Protein 4K6N (pdb70)

Organism: Saccharomyces cerevisiae (strain ATCC 204508 / S288c) (NCBI:txid559292)

Nearest PDB structures (foldseek):
  4k6n-assembly1_A  TM=1.003E+00  e=8.572E-76  Saccharomyces cerevisiae S288C
  3qqm-assembly8_H  TM=8.383E-01  e=2.981E-11  Mesorhizobium loti
  6prx-assembly1_B  TM=5.194E-01  e=2.716E-05  Homo sapiens
  5mpr-assembly1_A-2  TM=5.327E-01  e=9.506E-05  Homo sapiens
  6prx-assembly1_A  TM=5.142E-01  e=5.379E-05  Homo sapiens

Foldseek 3Di:
DFWWFKDKFKQFLLQWAQDPVDRQKIWHADCLLVQDDPVLVVCLVVVNLCCLQDQPPDDPQPVVLVVLLVLQVGDDTDIDGADLDPVSLLVSRVSRTGLLSSSVSQSVVLCVVLVADEDQRSVNVSQVQLCQQLVHHPPDPCSSVSSVVSSVDGWMWIKMWIQTSNGDIDIDTHTDDDDVVCVVCSSPGHSNSSCSVQAVLASHPPRDQAAAEEEEPDADAQDSCFQGPMPPQVVLVVQVLVFLQWVCVLVVHDSPDDDDSYWYWHFHPVQWTAATSAWWKWFWDADPVRDTATETERCVRNHYSASLVSSCSVSVRHYYDTHGSVPADFQTKMWTAHNHRHIHIYTHHYYD

Sequence (352 aa):
PNFEVLATFRYDPGFARQSASKKEIFETPDPRLGLRDEDIRQQIINEDYSSYLRVREVNSGGDLLENIQHPDAWKHDCK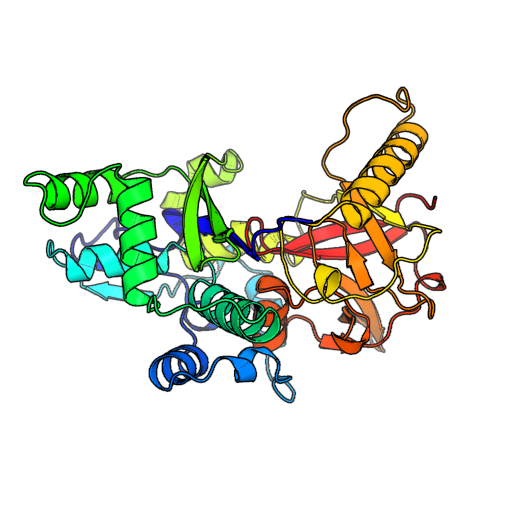TIVCQRVEDMLQVIYERFFLLDEQYQRIRIALSYFKIDFSTSLNDLLKLLVENLINCKEGNSEYHEKIQKMINERQCYKMRVLVSKTGDIRIEAIPMPMEPILKLTTDYDSVSTYFIKTMLNGFLIDSTINWDVVVSSEPLNASAFTSFKTTSRDHYARARVRMQTAINNLRGSEPTSSVSQCEILFSNKSGLLMEGSITNVAVIQKDPNGSKKYVTPRLATGCLCGTMRHYLLRLGLIEEGDIDIGSLTVGNEVLLFNGVMGCIKGTVKTKY

Secondary structure (DSSP, 8-state):
----EEEEEEE-GGGSEE-SS-TTEEEE--GGG-TT-HHHHHHHHTT--GGGGS-------TTHHHHHTSGGG----EEEE--SSHHHHHHHHHHHBTTHHHHHHHHHHHHHHTT------HHHHHHHHHHHHHT--TTSTTHHHHHHHHHH---EEEEEEEE-TT--EEEEEEEEPPPHHHHHHGGGS-HHHHHHHHHSGGG-TT---EEEEEEPSS-----HHHHS-BS--HHHHHHHHHHHHHHHHHHTS-TTS---SEEEEEE-TTSBEEEESSSEEEEEEEETTTEEEEEEE-GGGT----HHHHHHHHTTSSEEE--BGGG--TT-EEEEEETTTEEEEEEEEEE-

GO terms:
  GO:0008696 4-amino-4-deoxychorismate lyase activity (F, IDA)
  GO:0005737 cytoplasm (C, HDA)
  GO:0046656 folic acid biosynthetic process (P, IMP)

Radius of gyration: 20.36 Å; Cα contacts (8 Å, |Δi|>4): 676; chains: 1; bounding box: 44×59×43 Å

B-factor: mean 31.67, std 12.54, range [15.8, 107.26]

CATH classification: 3.20.10.10

Structure (mmCIF, N/CA/C/O backbone):
data_4K6N
#
_entry.id   4K6N
#
_cell.length_a   90.966
_cell.length_b   113.893
_cell.length_c   86.004
_cell.angle_alpha   90.00
_cell.angle_beta   90.00
_cell.angle_gamma   90.00
#
_symmetry.space_group_name_H-M   'C 2 2 21'
#
loop_
_entity.id
_entity.type
_entity.pdbx_description
1 polymer 'Aminodeoxychorismate lyase'
2 non-polymer "PYRIDOXAL-5'-PHOSPHATE"
3 water water
#
loop_
_atom_site.group_PDB
_atom_site.id
_atom_site.type_symbol
_atom_site.label_atom_id
_atom_site.label_alt_id
_atom_site.label_comp_id
_atom_site.label_asym_id
_atom_site.label_entity_id
_atom_site.label_seq_id
_atom_site.pdbx_PDB_ins_code
_atom_site.Cartn_x
_atom_site.Cartn_y
_atom_site.Cartn_z
_atom_site.occupancy
_atom_site.B_iso_or_equiv
_atom_site.auth_seq_id
_atom_site.auth_comp_id
_atom_site.auth_asym_id
_atom_site.auth_atom_id
_atom_site.pdbx_PDB_model_num
ATOM 1 N N . PRO A 1 32 ? 1.017 26.805 -35.357 1.00 75.85 23 PRO A N 1
ATOM 2 C CA . PRO A 1 32 ? 1.007 26.229 -34.006 1.00 74.07 23 PRO A CA 1
ATOM 3 C C . PRO A 1 32 ? 0.366 24.837 -33.983 1.00 70.37 23 PRO A C 1
ATOM 4 O O . PRO A 1 32 ? -0.312 24.460 -34.943 1.00 71.16 23 PRO A O 1
ATOM 8 N N . ASN A 1 33 ? 0.594 24.086 -32.904 1.00 66.10 24 ASN A N 1
ATOM 9 C CA . ASN A 1 33 ? 0.003 22.753 -32.722 1.00 58.92 24 ASN A CA 1
ATOM 10 C C . ASN A 1 33 ? -1.216 22.751 -31.792 1.00 54.80 24 ASN A C 1
ATOM 11 O O . ASN A 1 33 ? -1.203 22.122 -30.718 1.00 55.00 24 ASN A O 1
ATOM 16 N N . PHE A 1 34 ? -2.271 23.433 -32.227 1.00 43.30 25 PHE A N 1
ATOM 17 C CA . PHE A 1 34 ? -3.437 23.694 -31.375 1.00 38.62 25 PHE A CA 1
ATOM 18 C C . PHE A 1 34 ? -4.347 22.476 -31.195 1.00 34.69 25 PHE A C 1
ATOM 19 O O . PHE A 1 34 ? -4.238 21.483 -31.911 1.00 35.69 25 PHE A O 1
ATOM 27 N N . GLU A 1 35 ? -5.233 22.571 -30.213 1.00 31.68 26 GLU A N 1
ATOM 28 C CA . GLU A 1 35 ? -6.292 21.593 -29.998 1.00 28.37 26 GLU A CA 1
ATOM 29 C C . GLU A 1 35 ? -7.629 22.313 -30.015 1.00 26.79 26 GLU A C 1
ATOM 30 O O . GLU A 1 35 ? -7.744 23.449 -29.533 1.00 23.98 26 GLU A O 1
ATOM 36 N N . VAL A 1 36 ? -8.642 21.660 -30.566 1.00 24.64 27 VAL A N 1
ATOM 37 C CA . VAL A 1 36 ? -9.977 22.217 -30.496 1.00 24.47 27 VAL A CA 1
ATOM 38 C C . VAL A 1 36 ? -10.445 22.027 -29.065 1.00 24.30 27 VAL A C 1
ATOM 39 O O . VAL A 1 36 ? -10.164 20.983 -28.455 1.00 23.57 27 VAL A O 1
ATOM 43 N N . LEU A 1 37 ? -11.146 23.026 -28.525 1.00 23.11 28 LEU A N 1
ATOM 44 C CA . LEU A 1 37 ? -11.450 23.037 -27.110 1.00 24.85 28 LEU A CA 1
ATOM 45 C C . LEU A 1 37 ? -12.945 23.218 -26.818 1.00 25.38 28 LEU A C 1
ATOM 46 O O . LEU A 1 37 ? -13.622 24.039 -27.442 1.00 24.81 28 LEU A O 1
ATOM 51 N N . ALA A 1 38 ? -13.441 22.434 -25.866 1.00 25.76 29 ALA A N 1
ATOM 52 C CA . ALA A 1 38 ? -14.811 22.575 -25.340 1.00 25.25 29 ALA A CA 1
ATOM 53 C C . ALA A 1 38 ? -14.782 22.554 -23.808 1.00 25.31 29 ALA A C 1
ATOM 54 O O . ALA A 1 38 ? -14.203 21.644 -23.218 1.00 25.76 29 ALA A O 1
ATOM 56 N N . THR A 1 39 ? -15.383 23.557 -23.160 1.00 25.19 30 THR A N 1
ATOM 57 C CA . THR A 1 39 ? -15.458 23.593 -21.692 1.00 25.49 30 THR A CA 1
ATOM 58 C C . THR A 1 39 ? -16.900 23.822 -21.253 1.00 24.89 30 THR A C 1
ATOM 59 O O . THR A 1 39 ? -17.581 24.711 -21.790 1.00 25.12 30 THR A O 1
ATOM 63 N N . PHE A 1 40 ? -17.369 23.043 -20.279 1.00 22.65 31 PHE A N 1
ATOM 64 C CA . PHE A 1 40 ? -18.783 23.112 -19.878 1.00 21.14 31 PHE A CA 1
ATOM 65 C C . PHE A 1 40 ? -18.963 22.554 -18.476 1.00 20.79 31 PHE A C 1
ATOM 66 O O . PHE A 1 40 ? -18.175 21.733 -18.002 1.00 22.19 31 PHE A O 1
ATOM 74 N N . ARG A 1 41 ? -19.997 23.027 -17.809 1.00 20.44 32 ARG A N 1
ATOM 75 C CA . ARG A 1 41 ? -20.284 22.627 -16.425 1.00 19.16 32 ARG A CA 1
ATOM 76 C C . ARG A 1 41 ? -20.782 21.179 -16.338 1.00 20.12 32 ARG A C 1
ATOM 77 O O . ARG A 1 41 ? -21.595 20.766 -17.166 1.00 20.32 32 ARG A O 1
ATOM 85 N N . TYR A 1 42 ? -20.305 20.432 -15.328 1.00 19.57 33 TYR A N 1
ATOM 86 C CA . TYR A 1 42 ? -20.974 19.226 -14.823 1.00 20.33 33 TYR A CA 1
ATOM 87 C C . TYR A 1 42 ? -21.543 19.621 -13.455 1.00 20.09 33 TYR A C 1
ATOM 88 O O . TYR A 1 42 ? -20.786 20.080 -12.565 1.00 20.52 33 TYR A O 1
ATOM 97 N N . ASP A 1 43 ? -22.860 19.515 -13.296 1.00 18.58 34 ASP A N 1
ATOM 98 C CA . ASP A 1 43 ? -23.495 19.959 -12.038 1.00 20.24 34 ASP A CA 1
ATOM 99 C C . ASP A 1 43 ? -24.519 18.920 -11.576 1.00 20.79 34 ASP A C 1
ATOM 100 O O . ASP A 1 43 ? -25.580 18.788 -12.174 1.00 21.37 34 ASP A O 1
ATOM 105 N N . PRO A 1 44 ? -24.186 18.158 -10.526 1.00 21.25 35 PRO A N 1
ATOM 106 C CA . PRO A 1 44 ? -25.146 17.178 -9.989 1.00 22.62 35 PRO A CA 1
ATOM 107 C C . PRO A 1 44 ? -26.518 17.761 -9.627 1.00 22.68 35 PRO A C 1
ATOM 108 O O . PRO A 1 44 ? -27.515 17.031 -9.651 1.00 24.15 35 PRO A O 1
ATOM 112 N N . GLY A 1 45 ? -26.561 19.054 -9.284 1.00 23.05 36 GLY A N 1
ATOM 113 C CA . GLY A 1 45 ? -27.813 19.707 -8.900 1.00 22.40 36 GLY A CA 1
ATOM 114 C C . GLY A 1 45 ? -28.762 19.887 -10.072 1.00 22.50 36 GLY A C 1
ATOM 115 O O . GLY A 1 45 ? -29.925 20.238 -9.867 1.00 24.71 36 GLY A O 1
ATOM 116 N N . PHE A 1 46 ? -28.286 19.634 -11.297 1.00 21.59 37 PHE A N 1
ATOM 117 C CA . PHE A 1 46 ? -29.153 19.725 -12.481 1.00 21.36 37 PHE A CA 1
ATOM 118 C C . PHE A 1 46 ? -29.993 18.471 -12.742 1.00 21.54 37 PHE A C 1
ATOM 119 O O . PHE A 1 46 ? -30.889 18.488 -13.588 1.00 21.40 37 PHE A O 1
ATOM 127 N N . ALA A 1 47 ? -29.649 17.352 -12.101 1.00 23.41 38 ALA A N 1
ATOM 128 C CA . ALA A 1 47 ? -30.456 16.138 -12.221 1.00 23.55 38 ALA A CA 1
ATOM 129 C C . ALA A 1 47 ? -30.309 15.385 -10.910 1.00 24.47 38 ALA A C 1
ATOM 130 O O . ALA A 1 47 ? -29.325 14.693 -10.697 1.00 23.65 38 ALA A O 1
ATOM 132 N N . ARG A 1 48 ? -31.320 15.515 -10.062 1.00 26.10 39 ARG A N 1
ATOM 133 C CA . ARG A 1 48 ? -31.215 15.197 -8.653 1.00 28.58 39 ARG A CA 1
ATOM 134 C C . ARG A 1 48 ? -32.183 14.083 -8.260 1.00 30.27 39 ARG A C 1
ATOM 135 O O . ARG A 1 48 ? -33.328 14.068 -8.716 1.00 28.89 39 ARG A O 1
ATOM 143 N N . GLN A 1 49 ? -31.740 13.169 -7.399 1.00 30.93 40 GLN A N 1
ATOM 144 C CA . GLN A 1 49 ? -32.652 12.176 -6.875 1.00 34.41 40 GLN A CA 1
ATOM 145 C C . GLN A 1 49 ? -33.741 12.850 -6.040 1.00 34.00 40 GLN A C 1
ATOM 146 O O . GLN A 1 49 ? -33.454 13.692 -5.210 1.00 34.03 40 GLN A O 1
ATOM 152 N N . SER A 1 50 ? -34.991 12.504 -6.313 1.00 35.72 41 SER A N 1
ATOM 153 C CA . SER A 1 50 ? -36.119 12.964 -5.508 1.00 39.01 41 SER A CA 1
ATOM 154 C C . SER A 1 50 ? -35.921 12.596 -4.034 1.00 40.72 41 SER A C 1
ATOM 155 O O . SER A 1 50 ? -35.512 11.482 -3.733 1.00 38.50 41 SER A O 1
ATOM 158 N N . ALA A 1 51 ? -36.208 13.538 -3.134 1.00 44.19 42 ALA A N 1
ATOM 159 C CA . ALA A 1 51 ? -36.181 13.271 -1.690 1.00 48.07 42 ALA A CA 1
ATOM 160 C C . ALA A 1 51 ? -37.373 12.422 -1.238 1.00 51.25 42 ALA A C 1
ATOM 161 O O . ALA A 1 51 ? -37.257 11.647 -0.286 1.00 52.90 42 ALA A O 1
ATOM 163 N N . SER A 1 52 ? -38.505 12.554 -1.930 1.00 53.58 43 SER A N 1
ATOM 164 C CA . SER A 1 52 ? -39.711 11.786 -1.595 1.00 57.85 43 SER A CA 1
ATOM 165 C C . SER A 1 52 ? -39.739 10.373 -2.196 1.00 60.28 43 SER A C 1
ATOM 166 O O . SER A 1 52 ? -40.000 9.406 -1.480 1.00 64.13 43 SER A O 1
ATOM 169 N N . LYS A 1 53 ? -39.467 10.246 -3.495 1.00 60.46 44 LYS A N 1
ATOM 170 C CA . LYS A 1 53 ? -39.527 8.936 -4.162 1.00 58.59 44 LYS A CA 1
ATOM 171 C C . LYS A 1 53 ? -38.235 8.576 -4.886 1.00 56.83 44 LYS A C 1
ATOM 172 O O . LYS A 1 53 ? -37.830 9.246 -5.838 1.00 54.72 44 LYS A O 1
ATOM 178 N N . LYS A 1 54 ? -37.608 7.493 -4.442 1.00 55.67 45 LYS A N 1
ATOM 179 C CA . LYS A 1 54 ? -36.255 7.142 -4.877 1.00 54.32 45 LYS A CA 1
ATOM 180 C C . LYS A 1 54 ? -36.124 6.668 -6.334 1.00 49.88 45 LYS A C 1
ATOM 181 O O . LYS A 1 54 ? -35.019 6.643 -6.866 1.00 49.30 45 LYS A O 1
ATOM 187 N N . GLU A 1 55 ? -37.229 6.305 -6.985 1.00 48.96 46 GLU A N 1
ATOM 188 C CA . GLU A 1 55 ? -37.161 5.901 -8.399 1.00 48.70 46 GLU A CA 1
ATOM 189 C C . GLU A 1 55 ? -37.190 7.118 -9.344 1.00 44.69 46 GLU A C 1
ATOM 190 O O . GLU A 1 55 ? -37.117 6.968 -10.571 1.00 42.76 46 GLU A O 1
ATOM 196 N N . ILE A 1 56 ? -37.293 8.312 -8.757 1.00 39.14 47 ILE A N 1
ATOM 197 C CA . ILE A 1 56 ? -37.506 9.546 -9.516 1.00 36.75 47 ILE A CA 1
ATOM 198 C C . ILE A 1 56 ? -36.262 10.457 -9.455 1.00 34.63 47 ILE A C 1
ATOM 199 O O . ILE A 1 56 ? -35.714 10.706 -8.371 1.00 33.78 47 ILE A O 1
ATOM 204 N N . PHE A 1 57 ? -35.817 10.924 -10.623 1.00 32.06 48 PHE A N 1
ATOM 205 C CA . PHE A 1 57 ? -34.835 12.011 -10.692 1.00 30.31 48 PHE A CA 1
ATOM 206 C C . PHE A 1 57 ? -35.509 13.259 -11.245 1.00 29.53 48 PHE A C 1
ATOM 207 O O . PHE A 1 57 ? -36.358 13.167 -12.133 1.00 29.15 48 PHE A O 1
ATOM 215 N N . GLU A 1 58 ? -35.135 14.415 -10.704 1.00 28.63 49 GLU A N 1
ATOM 216 C CA . GLU A 1 58 ? -35.784 15.690 -11.032 1.00 28.72 49 GLU A CA 1
ATOM 217 C C . GLU A 1 58 ? -34.800 16.531 -11.832 1.00 26.59 49 GLU A C 1
ATOM 218 O O . GLU A 1 58 ? -33.630 16.639 -11.463 1.00 24.76 49 GLU A O 1
ATOM 224 N N . THR A 1 59 ? -35.290 17.111 -12.914 1.00 25.58 50 THR A N 1
ATOM 225 C CA . THR A 1 59 ? -34.504 18.004 -13.761 1.00 23.88 50 THR A CA 1
ATOM 226 C C . THR A 1 59 ? -35.300 19.319 -13.996 1.00 23.59 50 THR A C 1
ATOM 227 O O . THR A 1 59 ? -36.489 19.408 -13.679 1.00 23.46 50 THR A O 1
ATOM 231 N N . PRO A 1 60 ? -34.646 20.357 -14.525 1.00 23.36 51 PRO A N 1
ATOM 232 C CA . PRO A 1 60 ? -35.368 21.627 -14.638 1.00 22.95 51 PRO A CA 1
ATOM 233 C C . PRO A 1 60 ? -36.623 21.563 -15.534 1.00 23.74 51 PRO A C 1
ATOM 234 O O . PRO A 1 60 ? -36.724 20.708 -16.417 1.00 25.26 51 PRO A O 1
ATOM 238 N N . ASP A 1 61 ? -37.567 22.452 -15.256 1.00 22.86 52 ASP A N 1
ATOM 239 C CA . ASP A 1 61 ? -38.772 22.674 -16.076 1.00 24.34 52 ASP A CA 1
ATOM 240 C C . ASP A 1 61 ? -38.375 22.770 -17.565 1.00 24.61 52 ASP A C 1
ATOM 241 O O . ASP A 1 61 ? -37.403 23.431 -17.888 1.00 24.05 52 ASP A O 1
ATOM 246 N N . PRO A 1 62 ? -39.110 22.085 -18.475 1.00 26.63 53 PRO A N 1
ATOM 247 C CA . PRO A 1 62 ? -38.806 22.108 -19.912 1.00 26.87 53 PRO A CA 1
ATOM 248 C C . PRO A 1 62 ? -38.707 23.518 -20.510 1.00 26.66 53 PRO A C 1
ATOM 249 O O . PRO A 1 62 ? -37.976 23.719 -21.472 1.00 28.01 53 PRO A O 1
ATOM 253 N N . ARG A 1 63 ? -39.412 24.489 -19.944 1.00 26.88 54 ARG A N 1
ATOM 254 C CA . ARG A 1 63 ? -39.283 25.881 -20.407 1.00 27.86 54 ARG A CA 1
ATOM 255 C C . ARG A 1 63 ? -37.853 26.413 -20.325 1.00 26.57 54 ARG A C 1
ATOM 256 O O . ARG A 1 63 ? -37.496 27.384 -20.998 1.00 24.81 54 ARG A O 1
ATOM 264 N N . LEU A 1 64 ? -37.035 25.792 -19.478 1.00 25.06 55 LEU A N 1
ATOM 265 C CA . LEU A 1 64 ? -35.675 26.258 -19.327 1.00 25.51 55 LEU A CA 1
ATOM 266 C C . LEU A 1 64 ? -34.770 25.688 -20.423 1.00 26.03 55 LEU A C 1
ATOM 267 O O . LEU A 1 64 ? -33.590 25.970 -20.444 1.00 27.70 55 LEU A O 1
ATOM 272 N N . GLY A 1 65 ? -35.331 24.866 -21.306 1.00 27.39 56 GLY A N 1
ATOM 273 C CA . GLY A 1 65 ? -34.671 24.521 -22.585 1.00 28.76 56 GLY A CA 1
ATOM 274 C C . GLY A 1 65 ? -33.415 23.658 -22.537 1.00 30.12 56 GLY A C 1
ATOM 275 O O . GLY A 1 65 ? -32.645 23.611 -23.511 1.00 29.30 56 GLY A O 1
ATOM 276 N N . LEU A 1 66 ? -33.205 22.952 -21.429 1.00 29.32 57 LEU A N 1
ATOM 277 C CA . LEU A 1 66 ? -32.019 22.090 -21.331 1.00 31.89 57 LEU A CA 1
ATOM 278 C C . LEU A 1 66 ? -32.053 20.869 -22.273 1.00 33.71 57 LEU A C 1
ATOM 279 O O . LEU A 1 66 ? -30.987 20.367 -22.658 1.00 40.12 57 LEU A O 1
ATOM 284 N N . ARG A 1 67 ? -33.256 20.404 -22.629 1.00 34.49 58 ARG A N 1
ATOM 285 C CA . ARG A 1 67 ? -33.463 19.161 -23.404 1.00 36.75 58 ARG A CA 1
ATOM 286 C C . ARG A 1 67 ? -34.078 19.401 -24.778 1.00 40.33 58 ARG A C 1
ATOM 287 O O . ARG A 1 67 ? -35.007 18.661 -25.175 1.00 44.72 58 ARG A O 1
ATOM 295 N N . ASP A 1 68 ? -33.586 20.400 -25.510 1.00 35.83 59 ASP A N 1
ATOM 296 C CA . ASP A 1 68 ? -34.196 20.780 -26.797 1.00 35.93 59 ASP A CA 1
ATOM 297 C C . ASP A 1 68 ? -34.331 19.643 -27.846 1.00 36.78 59 ASP A C 1
ATOM 298 O O . ASP A 1 68 ? -33.343 19.088 -28.340 1.00 32.73 59 ASP A O 1
ATOM 303 N N . GLU A 1 69 ? -35.578 19.341 -28.201 1.00 37.15 60 GLU A N 1
ATOM 304 C CA . GLU A 1 69 ? -35.888 18.263 -29.144 1.00 39.78 60 GLU A CA 1
ATOM 305 C C . GLU A 1 69 ? -35.315 18.434 -30.548 1.00 36.04 60 GLU A C 1
ATOM 306 O O . GLU A 1 69 ? -34.786 17.480 -31.131 1.00 35.86 60 GLU A O 1
ATOM 312 N N . ASP A 1 70 ? -35.445 19.642 -31.084 1.00 34.95 61 ASP A N 1
ATOM 313 C CA . ASP A 1 70 ? -34.881 19.987 -32.382 1.00 36.01 61 ASP A CA 1
ATOM 314 C C . ASP A 1 70 ? -33.387 19.683 -32.468 1.00 33.88 61 ASP A C 1
ATOM 315 O O . ASP A 1 70 ? -32.932 19.027 -33.405 1.00 31.05 61 ASP A O 1
ATOM 320 N N . ILE A 1 71 ? -32.633 20.160 -31.476 1.00 31.90 62 ILE A N 1
ATOM 321 C CA . ILE A 1 71 ? -31.203 19.900 -31.414 1.00 29.55 62 ILE A CA 1
ATOM 322 C C . ILE A 1 71 ? -30.908 18.389 -31.275 1.00 30.55 62 ILE A C 1
ATOM 323 O O . ILE A 1 71 ? -30.023 17.862 -31.949 1.00 28.59 62 ILE A O 1
ATOM 328 N N . ARG A 1 72 ? -31.660 17.708 -30.419 1.00 30.52 63 ARG A N 1
ATOM 329 C CA . ARG A 1 72 ? -31.535 16.262 -30.259 1.00 33.51 63 ARG A CA 1
ATOM 330 C C . ARG A 1 72 ? -31.674 15.549 -31.624 1.00 33.46 63 ARG A C 1
ATOM 331 O O . ARG A 1 72 ? -30.881 14.674 -31.972 1.00 33.35 63 ARG A O 1
ATOM 339 N N . GLN A 1 73 ? -32.691 15.945 -32.379 1.00 33.91 64 GLN A N 1
ATOM 340 C CA . GLN A 1 73 ? -32.941 15.378 -33.713 1.00 36.31 64 GLN A CA 1
ATOM 341 C C . GLN A 1 73 ? -31.845 15.729 -34.704 1.00 35.53 64 GLN A C 1
ATOM 342 O O . GLN A 1 73 ? -31.467 14.895 -35.536 1.00 34.54 64 GLN A O 1
ATOM 348 N N . GLN A 1 74 ? -31.336 16.964 -34.619 1.00 33.78 65 GLN A N 1
ATOM 349 C CA . GLN A 1 74 ? -30.242 17.408 -35.505 1.00 33.59 65 GLN A CA 1
ATOM 350 C C . GLN A 1 74 ? -29.017 16.501 -35.354 1.00 34.23 65 GLN A C 1
ATOM 351 O O . GLN A 1 74 ? -28.392 16.080 -36.352 1.00 35.11 65 GLN A O 1
ATOM 357 N N . ILE A 1 75 ? -28.695 16.191 -34.102 1.00 33.64 66 ILE A N 1
ATOM 358 C CA . ILE A 1 75 ? -27.592 15.300 -33.776 1.00 34.10 66 ILE A CA 1
ATOM 359 C C . ILE A 1 75 ? -27.878 13.882 -34.297 1.00 35.54 66 ILE A C 1
ATOM 360 O O . ILE A 1 75 ? -27.031 13.311 -34.966 1.00 35.36 66 ILE A O 1
ATOM 365 N N . ILE A 1 76 ? -29.060 13.339 -33.999 1.00 35.22 67 ILE A N 1
ATOM 366 C CA . ILE A 1 76 ? -29.469 12.037 -34.582 1.00 37.16 67 ILE A CA 1
ATOM 367 C C . ILE A 1 76 ? -29.284 12.035 -36.103 1.00 38.69 67 ILE A C 1
ATOM 368 O O . ILE A 1 76 ? -28.838 11.040 -36.670 1.00 40.65 67 ILE A O 1
ATOM 373 N N . ASN A 1 77 ? -29.592 13.159 -36.749 1.00 37.29 68 ASN A N 1
ATOM 374 C CA . ASN A 1 77 ? -29.479 13.278 -38.203 1.00 39.73 68 ASN A CA 1
ATOM 375 C C . ASN A 1 77 ? -28.087 13.694 -38.696 1.00 39.59 68 ASN A C 1
ATOM 376 O O . ASN A 1 77 ? -27.898 13.953 -39.879 1.00 37.79 68 ASN A O 1
ATOM 381 N N . GLU A 1 78 ? -27.119 13.767 -37.776 1.00 40.34 69 GLU A N 1
ATOM 382 C CA . GLU A 1 78 ? -25.743 14.197 -38.097 1.00 39.39 69 GLU A CA 1
ATOM 383 C C . GLU A 1 78 ? -25.720 15.581 -38.753 1.00 37.81 69 GLU A C 1
ATOM 384 O O . GLU A 1 78 ? -24.899 15.877 -39.626 1.00 36.41 69 GLU A O 1
ATOM 390 N N . ASP A 1 79 ? -26.637 16.432 -38.306 1.00 35.52 70 ASP A N 1
ATOM 391 C CA . ASP A 1 79 ? -26.700 17.803 -38.762 1.00 34.01 70 ASP A CA 1
ATOM 392 C C . ASP A 1 79 ? -26.040 18.680 -37.694 1.00 31.89 70 ASP A C 1
ATOM 393 O O . ASP A 1 79 ? -26.656 18.971 -36.657 1.00 31.84 70 ASP A O 1
ATOM 398 N N . TYR A 1 80 ? -24.785 19.060 -37.928 1.00 28.81 71 TYR A N 1
ATOM 399 C CA . TYR A 1 80 ? -24.065 19.900 -36.959 1.00 28.87 71 TYR A CA 1
ATOM 400 C C . TYR A 1 80 ? -24.120 21.378 -37.335 1.00 28.10 71 TYR A C 1
ATOM 401 O O . TYR A 1 80 ? -24.186 22.239 -36.449 1.00 26.36 71 TYR A O 1
ATOM 410 N N . SER A 1 81 ? -24.137 21.668 -38.634 1.00 27.55 72 SER A N 1
ATOM 411 C CA . SER A 1 81 ? -24.059 23.048 -39.101 1.00 27.40 72 SER A CA 1
ATOM 412 C C . SER A 1 81 ? -25.299 23.896 -38.757 1.00 27.38 72 SER A C 1
ATOM 413 O O . SER A 1 81 ? -25.211 25.128 -38.736 1.00 27.68 72 SER A O 1
ATOM 416 N N . SER A 1 82 ? -26.425 23.245 -38.455 1.00 27.59 73 SER A N 1
ATOM 417 C CA . SER A 1 82 ? -27.625 23.958 -37.996 1.00 28.30 73 SER A CA 1
ATOM 418 C C . SER A 1 82 ? -27.404 24.740 -36.689 1.00 27.70 73 SER A C 1
ATOM 419 O O . SER A 1 82 ? -28.150 25.671 -36.384 1.00 28.60 73 SER A O 1
ATOM 422 N N . TYR A 1 83 ? -26.378 24.357 -35.939 1.00 25.08 74 TYR A N 1
ATOM 423 C CA . TYR A 1 83 ? -25.942 25.123 -34.768 1.00 24.14 74 TYR A CA 1
ATOM 424 C C . TYR A 1 83 ? -25.688 26.608 -35.090 1.00 25.12 74 TYR A C 1
ATOM 425 O O . TYR A 1 83 ? -25.861 27.490 -34.230 1.00 24.84 74 TYR A O 1
ATOM 434 N N . LEU A 1 84 ? -25.277 26.880 -36.325 1.00 26.26 75 LEU A N 1
ATOM 435 C CA . LEU A 1 84 ? -24.923 28.240 -36.758 1.00 29.80 75 LEU A CA 1
ATOM 436 C C . LEU A 1 84 ? -26.127 29.072 -37.183 1.00 34.00 75 LEU A C 1
ATOM 437 O O . LEU A 1 84 ? -26.040 30.310 -37.268 1.00 37.09 75 LEU A O 1
ATOM 442 N N . ARG A 1 85 ? -27.245 28.402 -37.433 1.00 35.47 76 ARG A N 1
ATOM 443 C CA . ARG A 1 85 ? -28.417 29.081 -37.970 1.00 42.06 76 ARG A CA 1
ATOM 444 C C . ARG A 1 85 ? -29.112 29.920 -36.903 1.00 47.57 76 ARG A C 1
ATOM 445 O O . ARG A 1 85 ? -29.242 29.505 -35.739 1.00 45.01 76 ARG A O 1
ATOM 453 N N . VAL A 1 86 ? -29.494 31.133 -37.303 1.00 52.64 77 VAL A N 1
ATOM 454 C CA . VAL A 1 86 ? -30.192 32.067 -36.429 1.00 60.08 77 VAL A CA 1
ATOM 455 C C . VAL A 1 86 ? -31.651 31.619 -36.334 1.00 67.70 77 VAL A C 1
ATOM 456 O O . VAL A 1 86 ? -32.369 31.643 -37.333 1.00 73.09 77 VAL A O 1
ATOM 460 N N . ARG A 1 87 ? -32.070 31.175 -35.147 1.00 74.47 78 ARG A N 1
ATOM 461 C CA . ARG A 1 87 ? -33.465 30.784 -34.924 1.00 79.74 78 ARG A CA 1
ATOM 462 C C . ARG A 1 87 ? -34.349 32.014 -35.076 1.00 86.77 78 ARG A C 1
ATOM 463 O O . ARG A 1 87 ? -34.365 32.893 -34.207 1.00 88.23 78 ARG A O 1
ATOM 471 N N . GLU A 1 88 ? -35.062 32.071 -36.199 1.00 91.17 79 GLU A N 1
ATOM 472 C CA . GLU A 1 88 ? -35.870 33.233 -36.569 1.00 97.40 79 GLU A CA 1
ATOM 473 C C . GLU A 1 88 ? -36.889 33.602 -35.490 1.00 99.78 79 GLU A C 1
ATOM 474 O O . GLU A 1 88 ? -37.798 32.816 -35.195 1.00 103.10 79 GLU A O 1
ATOM 480 N N . VAL A 1 89 ? -36.711 34.795 -34.911 1.00 99.44 80 VAL A N 1
ATOM 481 C CA . VAL A 1 89 ? -37.639 35.412 -33.935 1.00 97.18 80 VAL A CA 1
ATOM 482 C C . VAL A 1 89 ? -37.938 34.497 -32.734 1.00 93.62 80 VAL A C 1
ATOM 483 O O . VAL A 1 89 ? -37.728 33.281 -32.793 1.00 89.09 80 VAL A O 1
ATOM 487 N N . ASN A 1 90 ? -38.410 35.088 -31.640 1.00 90.90 81 ASN A N 1
ATOM 488 C CA . ASN A 1 90 ? -38.791 34.306 -30.474 1.00 88.00 81 ASN A CA 1
ATOM 489 C C . ASN A 1 90 ? -39.931 34.868 -29.645 1.00 87.02 81 ASN A C 1
ATOM 490 O O . ASN A 1 90 ? -39.982 36.066 -29.360 1.00 87.22 81 ASN A O 1
ATOM 495 N N . SER A 1 91 ? -40.842 33.977 -29.263 1.00 84.57 82 SER A N 1
ATOM 496 C CA . SER A 1 91 ? -41.856 34.271 -28.260 1.00 83.66 82 SER A CA 1
ATOM 497 C C . SER A 1 91 ? -41.320 33.879 -26.877 1.00 81.00 82 SER A C 1
ATOM 498 O O . SER A 1 91 ? -41.969 33.145 -26.125 1.00 82.75 82 SER A O 1
ATOM 501 N N . GLY A 1 92 ? -40.121 34.368 -26.559 1.00 77.96 83 GLY A N 1
ATOM 502 C CA . GLY A 1 92 ? -39.480 34.096 -25.275 1.00 69.57 83 GLY A CA 1
ATOM 503 C C . GLY A 1 92 ? -40.064 34.952 -24.170 1.00 66.92 83 GLY A C 1
ATOM 504 O O . GLY A 1 92 ? -40.784 34.435 -23.300 1.00 54.46 83 GLY A O 1
ATOM 505 N N . GLY A 1 93 ? -39.747 36.254 -24.226 1.00 65.95 84 GLY A N 1
ATOM 506 C CA . GLY A 1 93 ? -40.222 37.287 -23.281 1.00 60.99 84 GLY A CA 1
ATOM 507 C C . GLY A 1 93 ? -41.534 36.988 -22.570 1.00 56.39 84 GLY A C 1
ATOM 508 O O . GLY A 1 93 ? -42.565 36.783 -23.216 1.00 58.50 84 GLY A O 1
ATOM 509 N N . ASP A 1 94 ? -41.471 37.014 -21.237 1.00 51.82 85 ASP A N 1
ATOM 510 C CA . ASP A 1 94 ? -42.411 36.349 -20.315 1.00 44.65 85 ASP A CA 1
ATOM 511 C C . ASP A 1 94 ? -41.638 35.261 -19.584 1.00 38.71 85 ASP A C 1
ATOM 512 O O . ASP A 1 94 ? -41.796 35.062 -18.374 1.00 33.61 85 ASP A O 1
ATOM 517 N N . LEU A 1 95 ? -40.819 34.532 -20.340 1.00 33.34 86 LEU A N 1
ATOM 518 C CA . LEU A 1 95 ? -39.838 33.664 -19.721 1.00 31.14 86 LEU A CA 1
ATOM 519 C C . LEU A 1 95 ? -38.973 34.528 -18.794 1.00 28.98 86 LEU A C 1
ATOM 520 O O . LEU A 1 95 ? -38.728 34.150 -17.658 1.00 27.82 86 LEU A O 1
ATOM 525 N N . LEU A 1 96 ? -38.542 35.696 -19.274 1.00 27.00 87 LEU A N 1
ATOM 526 C CA . LEU A 1 96 ? -37.695 36.573 -18.465 1.00 27.98 87 LEU A CA 1
ATOM 527 C C . LEU A 1 96 ? -38.404 36.985 -17.175 1.00 28.52 87 LEU A C 1
ATOM 528 O O . LEU A 1 96 ? -37.822 36.909 -16.097 1.00 26.84 87 LEU A O 1
ATOM 533 N N . GLU A 1 97 ? -39.657 37.428 -17.292 1.00 29.55 88 GLU A N 1
ATOM 534 C CA . GLU A 1 97 ? -40.469 37.750 -16.110 1.00 31.99 88 GLU A CA 1
ATOM 535 C C . GLU A 1 97 ? -40.518 36.603 -15.080 1.00 30.23 88 GLU A C 1
ATOM 536 O O . GLU A 1 97 ? -40.361 36.831 -13.859 1.00 32.01 88 GLU A O 1
ATOM 542 N N . ASN A 1 98 ? -40.742 35.387 -15.574 1.00 29.08 89 ASN A N 1
ATOM 543 C CA . ASN A 1 98 ? -40.829 34.185 -14.740 1.00 27.59 89 ASN A CA 1
ATOM 544 C C . ASN A 1 98 ? -39.479 33.821 -14.108 1.00 27.01 89 ASN A C 1
ATOM 545 O O . ASN A 1 98 ? -39.421 33.468 -12.925 1.00 25.72 89 ASN A O 1
ATOM 550 N N . ILE A 1 99 ? -38.400 33.898 -14.896 1.00 24.36 90 ILE A N 1
ATOM 551 C CA . ILE A 1 99 ? -37.056 33.645 -14.366 1.00 25.32 90 ILE A CA 1
ATOM 552 C C . ILE A 1 99 ? -36.739 34.605 -13.212 1.00 26.00 90 ILE A C 1
ATOM 553 O O . ILE A 1 99 ? -36.027 34.244 -12.254 1.00 25.57 90 ILE A O 1
ATOM 558 N N . GLN A 1 100 ? -37.257 35.826 -13.312 1.00 25.78 91 GLN A N 1
ATOM 559 C CA . GLN A 1 100 ? -37.017 36.852 -12.301 1.00 27.03 91 GLN A CA 1
ATOM 560 C C . GLN A 1 100 ? -37.820 36.606 -11.015 1.00 27.65 91 GLN A C 1
ATOM 561 O O . GLN A 1 100 ? -37.702 37.364 -10.050 1.00 27.36 91 GLN A O 1
ATOM 567 N N . HIS A 1 101 ? -38.592 35.512 -11.006 1.00 27.69 92 HIS A N 1
ATOM 568 C CA . HIS A 1 101 ? -39.214 34.952 -9.796 1.00 28.46 92 HIS A CA 1
ATOM 569 C C . HIS A 1 101 ? -38.754 33.528 -9.613 1.00 28.45 92 HIS A C 1
ATOM 570 O O . HIS A 1 101 ? -39.552 32.585 -9.746 1.00 27.26 92 HIS A O 1
ATOM 577 N N . PRO A 1 102 ? -37.455 33.344 -9.304 1.00 28.17 93 PRO A N 1
ATOM 578 C CA . PRO A 1 102 ? -36.875 32.003 -9.408 1.00 27.82 93 PRO A CA 1
ATOM 579 C C . PRO A 1 102 ? -37.437 31.008 -8.375 1.00 27.77 93 PRO A C 1
ATOM 580 O O . PRO A 1 102 ? -37.455 29.809 -8.641 1.00 26.69 93 PRO A O 1
ATOM 584 N N . ASP A 1 103 ? -37.906 31.496 -7.231 1.00 28.80 94 ASP A N 1
ATOM 585 C CA . ASP A 1 103 ? -38.451 30.586 -6.221 1.00 31.15 94 ASP A CA 1
ATOM 586 C C . ASP A 1 103 ? -39.866 30.089 -6.553 1.00 32.96 94 ASP A C 1
ATOM 587 O O . ASP A 1 103 ? -40.383 29.182 -5.894 1.00 34.00 94 ASP A O 1
ATOM 592 N N . ALA A 1 104 ? -40.488 30.661 -7.580 1.00 30.01 95 ALA A N 1
ATOM 593 C CA . ALA A 1 104 ? -41.864 30.295 -7.893 1.00 30.93 95 ALA A CA 1
ATOM 594 C C . ALA A 1 104 ? -41.906 29.031 -8.770 1.00 32.05 95 ALA A C 1
ATOM 595 O O . ALA A 1 104 ? -42.981 28.489 -9.023 1.00 33.39 95 ALA A O 1
ATOM 597 N N . TRP A 1 105 ? -40.737 28.544 -9.215 1.00 29.16 96 TRP A N 1
ATOM 598 C CA . TRP A 1 105 ? -40.688 27.388 -10.108 1.00 29.42 96 TRP A CA 1
ATOM 599 C C . TRP A 1 105 ? -40.821 26.086 -9.357 1.00 31.64 96 TRP A C 1
ATOM 600 O O . TRP A 1 105 ? -39.887 25.645 -8.700 1.00 32.24 96 TRP A O 1
ATOM 611 N N . LYS A 1 106 ? -41.977 25.439 -9.464 1.00 34.53 97 LYS A N 1
ATOM 612 C CA . LYS A 1 106 ? -42.191 24.176 -8.765 1.00 36.75 97 LYS A CA 1
ATOM 613 C C . LYS A 1 106 ? -42.304 22.971 -9.697 1.00 38.64 97 LYS A C 1
ATOM 614 O O . LYS A 1 106 ? -42.338 21.836 -9.228 1.00 42.77 97 LYS A O 1
ATOM 620 N N . HIS A 1 107 ? -42.336 23.202 -11.006 1.00 38.53 98 HIS A N 1
ATOM 621 C CA . HIS A 1 107 ? -42.622 22.117 -11.957 1.00 41.22 98 HIS A CA 1
ATOM 622 C C . HIS A 1 107 ? -41.412 21.477 -12.576 1.00 37.61 98 HIS A C 1
ATOM 623 O O . HIS A 1 107 ? -41.199 21.539 -13.800 1.00 37.31 98 HIS A O 1
ATOM 630 N N . ASP A 1 108 ? -40.618 20.825 -11.737 1.00 34.30 99 ASP A N 1
ATOM 631 C CA . ASP A 1 108 ? -39.482 20.057 -12.231 1.00 31.89 99 ASP A CA 1
ATOM 632 C C . ASP A 1 108 ? -39.938 18.923 -13.136 1.00 32.42 99 ASP A C 1
ATOM 633 O O . ASP A 1 108 ? -40.986 18.329 -12.919 1.00 32.31 99 ASP A O 1
ATOM 638 N N . CYS A 1 109 ? -39.132 18.610 -14.137 1.00 31.21 100 CYS A N 1
ATOM 639 C CA . CYS A 1 109 ? -39.339 17.415 -14.926 1.00 33.83 100 CYS A CA 1
ATOM 640 C C . CYS A 1 109 ? -38.988 16.192 -14.076 1.00 35.31 100 CYS A C 1
ATOM 641 O O . CYS A 1 109 ? -37.995 16.206 -13.346 1.00 32.36 100 CYS A O 1
ATOM 644 N N . LYS A 1 110 ? -39.824 15.153 -14.135 1.00 36.12 101 LYS A N 1
ATOM 645 C CA . LYS A 1 110 ? -39.588 13.919 -13.373 1.00 38.95 101 LYS A CA 1
ATOM 646 C C . LYS A 1 110 ? -39.392 12.712 -14.298 1.00 40.81 101 LYS A C 1
ATOM 647 O O . LYS A 1 110 ? -40.162 12.515 -15.254 1.00 42.15 101 LYS A O 1
ATOM 653 N N . THR A 1 111 ? -38.347 11.930 -14.029 1.00 38.71 102 THR A N 1
ATOM 654 C CA . THR A 1 111 ? -38.015 10.745 -14.835 1.00 38.29 102 THR A CA 1
ATOM 655 C C . THR A 1 111 ? -37.798 9.531 -13.930 1.00 39.23 102 THR A C 1
ATOM 656 O O . THR A 1 111 ? -37.116 9.626 -12.901 1.00 37.26 102 THR A O 1
ATOM 660 N N . ILE A 1 112 ? -38.387 8.396 -14.310 1.00 40.08 103 ILE A N 1
ATOM 661 C CA . ILE A 1 112 ? -38.136 7.129 -13.608 1.00 41.88 103 ILE A CA 1
ATOM 662 C C . ILE A 1 112 ? -36.748 6.621 -13.982 1.00 40.04 103 ILE A C 1
ATOM 663 O O . ILE A 1 112 ? -36.425 6.471 -15.160 1.00 40.57 103 ILE A O 1
ATOM 668 N N . VAL A 1 113 ? -35.926 6.378 -12.969 1.00 39.31 104 VAL A N 1
ATOM 669 C CA . VAL A 1 113 ? -34.538 5.971 -13.163 1.00 38.70 104 VAL A CA 1
ATOM 670 C C . VAL A 1 113 ? -34.302 4.688 -12.378 1.00 39.31 104 VAL A C 1
ATOM 671 O O . VAL A 1 113 ? -34.478 4.679 -11.168 1.00 39.80 104 VAL A O 1
ATOM 675 N N . CYS A 1 114 ? -33.925 3.616 -13.071 1.00 42.21 105 CYS A N 1
ATOM 676 C CA . CYS A 1 114 ? -33.604 2.337 -12.414 1.00 46.17 105 CYS A CA 1
ATOM 677 C C . CYS A 1 114 ? -32.103 2.232 -12.221 1.00 46.19 105 CYS A C 1
ATOM 678 O O . CYS A 1 114 ? -31.350 3.076 -12.709 1.00 42.83 105 CYS A O 1
ATOM 681 N N . GLN A 1 115 ? -31.672 1.178 -11.525 1.00 48.32 106 GLN A N 1
ATOM 682 C CA . GLN A 1 115 ? -30.260 0.971 -11.211 1.00 50.78 106 GLN A CA 1
ATOM 683 C C . GLN A 1 115 ? -29.446 0.404 -12.384 1.00 51.41 106 GLN A C 1
ATOM 684 O O . GLN A 1 115 ? -28.417 -0.252 -12.179 1.00 55.45 106 GLN A O 1
ATOM 690 N N . ARG A 1 116 ? -29.908 0.664 -13.605 1.00 46.98 107 ARG A N 1
ATOM 691 C CA . ARG A 1 116 ? -29.269 0.152 -14.810 1.00 44.78 107 ARG A CA 1
ATOM 692 C C . ARG A 1 116 ? -28.280 1.170 -15.358 1.00 42.32 107 ARG A C 1
ATOM 693 O O . ARG A 1 116 ? -28.534 2.384 -15.284 1.00 38.53 107 ARG A O 1
ATOM 701 N N . VAL A 1 117 ? -27.172 0.675 -15.921 1.00 38.87 108 VAL A N 1
ATOM 702 C CA . VAL A 1 117 ? -26.137 1.547 -16.482 1.00 37.86 108 VAL A CA 1
ATOM 703 C C . VAL A 1 117 ? -26.720 2.609 -17.431 1.00 35.31 108 VAL A C 1
ATOM 704 O O . VAL A 1 117 ? -26.320 3.774 -17.349 1.00 32.10 108 VAL A O 1
ATOM 708 N N . GLU A 1 118 ? -27.659 2.227 -18.307 1.00 34.71 109 GLU A N 1
ATOM 709 C CA . GLU A 1 118 ? -28.215 3.188 -19.291 1.00 34.50 109 GLU A CA 1
ATOM 710 C C . GLU A 1 118 ? -28.904 4.354 -18.613 1.00 32.77 109 GLU A C 1
ATOM 711 O O . GLU A 1 118 ? -28.736 5.492 -19.038 1.00 30.39 109 GLU A O 1
ATOM 717 N N . ASP A 1 119 ? -29.708 4.055 -17.590 1.00 31.78 110 ASP A N 1
ATOM 718 C CA . ASP A 1 119 ? -30.439 5.072 -16.852 1.00 30.97 110 ASP A CA 1
ATOM 719 C C . ASP A 1 119 ? -29.461 5.985 -16.128 1.00 29.24 110 ASP A C 1
ATOM 720 O O . ASP A 1 119 ? -29.643 7.198 -16.078 1.00 27.87 110 ASP A O 1
ATOM 725 N N . MET A 1 120 ? -28.432 5.389 -15.544 1.00 28.52 111 MET A N 1
ATOM 726 C CA . MET A 1 120 ? -27.403 6.168 -14.870 1.00 29.03 111 MET A CA 1
ATOM 727 C C . MET A 1 120 ? -26.596 7.054 -15.823 1.00 27.14 111 MET A C 1
ATOM 728 O O . MET A 1 120 ? -26.390 8.231 -15.536 1.00 24.23 111 MET A O 1
ATOM 733 N N . LEU A 1 121 ? -26.182 6.520 -16.969 1.00 27.08 112 LEU A N 1
ATOM 734 C CA . LEU A 1 121 ? -25.488 7.345 -17.976 1.00 29.47 112 LEU A CA 1
ATOM 735 C C . LEU A 1 121 ? -26.336 8.534 -18.422 1.00 28.49 112 LEU A C 1
ATOM 736 O O . LEU A 1 121 ? -25.814 9.634 -18.654 1.00 26.68 112 LEU A O 1
ATOM 741 N N . GLN A 1 122 ? -27.641 8.303 -18.548 1.00 28.89 113 GLN A N 1
ATOM 742 C CA . GLN A 1 122 ? -28.583 9.375 -18.896 1.00 29.94 113 GLN A CA 1
ATOM 743 C C . GLN A 1 122 ? -28.672 10.471 -17.818 1.00 27.70 113 GLN A C 1
ATOM 744 O O . GLN A 1 122 ? -28.690 11.665 -18.135 1.00 25.82 113 GLN A O 1
ATOM 750 N N . VAL A 1 123 ? -28.708 10.087 -16.546 1.00 26.62 114 VAL A N 1
ATOM 751 C CA . VAL A 1 123 ? -28.630 11.093 -15.461 1.00 26.63 114 VAL A CA 1
ATOM 752 C C . VAL A 1 123 ? -27.348 11.945 -15.590 1.00 26.13 114 VAL A C 1
ATOM 753 O O . VAL A 1 123 ? -27.390 13.176 -15.476 1.00 24.63 114 VAL A O 1
ATOM 757 N N . ILE A 1 124 ? -26.219 11.286 -15.838 1.00 25.37 115 ILE A N 1
ATOM 758 C CA . ILE A 1 124 ? -24.929 11.981 -15.921 1.00 25.40 115 ILE A CA 1
ATOM 759 C C . ILE A 1 124 ? -24.926 12.893 -17.146 1.00 24.22 115 ILE A C 1
ATOM 760 O O . ILE A 1 124 ? -24.546 14.048 -17.054 1.00 23.30 115 ILE A O 1
ATOM 765 N N . TYR A 1 125 ? -25.372 12.372 -18.287 1.00 23.79 116 TYR A N 1
ATOM 766 C CA . TYR A 1 125 ? -25.570 13.209 -19.477 1.00 24.68 116 TYR A CA 1
ATOM 767 C C . TYR A 1 125 ? -26.349 14.512 -19.195 1.00 24.79 116 TYR A C 1
ATOM 768 O O . TYR A 1 125 ? -25.955 15.603 -19.641 1.00 23.54 116 TYR A O 1
ATOM 777 N N . GLU A 1 126 ? -27.451 14.391 -18.451 1.00 24.37 117 GLU A N 1
ATOM 778 C CA . GLU A 1 126 ? -28.307 15.536 -18.125 1.00 25.45 117 GLU A CA 1
ATOM 779 C C . GLU A 1 126 ? -27.676 16.526 -17.149 1.00 23.88 117 GLU A C 1
ATOM 780 O O . GLU A 1 126 ? -28.161 17.657 -17.006 1.00 23.71 117 GLU A O 1
ATOM 786 N N . ARG A 1 127 ? -26.604 16.097 -16.483 1.00 21.96 118 ARG A N 1
ATOM 787 C CA . ARG A 1 127 ? -25.800 16.991 -15.655 1.00 20.73 118 ARG A CA 1
ATOM 788 C C . ARG A 1 127 ? -24.700 17.760 -16.402 1.00 20.82 118 ARG A C 1
ATOM 789 O O . ARG A 1 127 ? -24.102 18.666 -15.819 1.00 20.07 118 ARG A O 1
ATOM 797 N N . PHE A 1 128 ? -24.461 17.438 -17.673 1.00 20.54 119 PHE A N 1
ATOM 798 C CA . PHE A 1 128 ? -23.488 18.190 -18.467 1.00 21.06 119 PHE A CA 1
ATOM 799 C C . PHE A 1 128 ? -24.224 19.321 -19.155 1.00 22.71 119 PHE A C 1
ATOM 800 O O . PHE A 1 128 ? -25.157 19.068 -19.919 1.00 24.07 119 PHE A O 1
ATOM 808 N N . PHE A 1 129 ? -23.819 20.560 -18.891 1.00 22.68 120 PHE A N 1
ATOM 809 C CA . PHE A 1 129 ? -24.563 21.709 -19.411 1.00 22.64 120 PHE A CA 1
ATOM 810 C C . PHE A 1 129 ? -24.345 21.934 -20.910 1.00 22.54 120 PHE A C 1
ATOM 811 O O . PHE A 1 129 ? -23.227 22.220 -21.335 1.00 22.23 120 PHE A O 1
ATOM 819 N N . LEU A 1 130 ? -25.427 21.793 -21.690 1.00 21.87 121 LEU A N 1
ATOM 820 C CA . LEU A 1 130 ? -25.451 22.037 -23.145 1.00 21.91 121 LEU A CA 1
ATOM 821 C C . LEU A 1 130 ? -24.480 21.144 -23.921 1.00 21.97 121 LEU A C 1
ATOM 822 O O . LEU A 1 130 ? -23.882 21.576 -24.885 1.00 21.62 121 LEU A O 1
ATOM 827 N N . LEU A 1 131 ? -24.355 19.888 -23.509 1.00 22.71 122 LEU A N 1
ATOM 828 C CA . LEU A 1 131 ? -23.421 18.964 -24.168 1.00 22.65 122 LEU A CA 1
ATOM 829 C C . LEU A 1 131 ? -23.788 18.767 -25.646 1.00 23.03 122 LEU A C 1
ATOM 830 O O . LEU A 1 131 ? -22.906 18.662 -26.507 1.00 22.41 122 LEU A O 1
ATOM 835 N N . ASP A 1 132 ? -25.083 18.735 -25.951 1.00 22.28 123 ASP A N 1
ATOM 836 C CA . ASP A 1 132 ? -25.506 18.575 -27.362 1.00 24.14 123 ASP A CA 1
ATOM 837 C C . ASP A 1 132 ? -24.988 19.745 -28.209 1.00 22.13 123 ASP A C 1
ATOM 838 O O . ASP A 1 132 ? -24.460 19.547 -29.319 1.00 21.87 123 ASP A O 1
ATOM 843 N N . GLU A 1 133 ? -25.165 20.960 -27.701 1.00 21.54 124 GLU A N 1
ATOM 844 C CA . GLU A 1 133 ? -24.681 22.154 -28.425 1.00 21.26 124 GLU A CA 1
ATOM 845 C C . GLU A 1 133 ? -23.144 22.176 -28.502 1.00 20.68 124 GLU A C 1
ATOM 846 O O . GLU A 1 133 ? -22.561 22.578 -29.541 1.00 20.22 124 GLU A O 1
ATOM 852 N N . GLN A 1 134 ? -22.480 21.757 -27.416 1.00 20.03 125 GLN A N 1
ATOM 853 C CA . GLN A 1 134 ? -21.026 21.649 -27.430 1.00 19.37 125 GLN A CA 1
ATOM 854 C C . GLN A 1 134 ? -20.605 20.646 -28.501 1.00 20.72 125 GLN A C 1
ATOM 855 O O . GLN A 1 134 ? -19.624 20.861 -29.210 1.00 20.94 125 GLN A O 1
ATOM 861 N N . TYR A 1 135 ? -21.352 19.555 -28.597 1.00 20.55 126 TYR A N 1
ATOM 862 C CA . TYR A 1 135 ? -21.037 18.519 -29.576 1.00 23.26 126 TYR A CA 1
ATOM 863 C C . TYR A 1 135 ? -21.149 19.068 -31.002 1.00 23.11 126 TYR A C 1
ATOM 864 O O . TYR A 1 135 ? -20.247 18.877 -31.825 1.00 24.33 126 TYR A O 1
ATOM 873 N N . GLN A 1 136 ? -22.233 19.770 -31.301 1.00 23.31 127 GLN A N 1
ATOM 874 C CA . GLN A 1 136 ? -22.378 20.317 -32.650 1.00 23.37 127 GLN A CA 1
ATOM 875 C C . GLN A 1 136 ? -21.229 21.265 -32.977 1.00 23.21 127 GLN A C 1
ATOM 876 O O . GLN A 1 136 ? -20.663 21.212 -34.064 1.00 22.91 127 GLN A O 1
ATOM 882 N N . ARG A 1 137 ? -20.883 22.138 -32.037 1.00 21.50 128 ARG A N 1
ATOM 883 C CA . ARG A 1 137 ? -19.852 23.120 -32.324 1.00 22.23 128 ARG A CA 1
ATOM 884 C C . ARG A 1 137 ? -18.497 22.444 -32.534 1.00 22.06 128 ARG A C 1
ATOM 885 O O . ARG A 1 137 ? -17.764 22.790 -33.451 1.00 22.94 128 ARG A O 1
ATOM 893 N N . ILE A 1 138 ? -18.160 21.474 -31.692 1.00 23.09 129 ILE A N 1
ATOM 894 C CA . ILE A 1 138 ? -16.899 20.771 -31.894 1.00 24.80 129 ILE A CA 1
ATOM 895 C C . ILE A 1 138 ? -16.859 20.053 -33.267 1.00 24.21 129 ILE A C 1
ATOM 896 O O . ILE A 1 138 ? -15.831 20.069 -33.933 1.00 23.93 129 ILE A O 1
ATOM 901 N N . ARG A 1 139 ? -17.980 19.483 -33.708 1.00 23.11 130 ARG A N 1
ATOM 902 C CA . ARG A 1 139 ? -17.997 18.825 -35.027 1.00 24.43 130 ARG A CA 1
ATOM 903 C C . ARG A 1 139 ? -17.788 19.835 -36.164 1.00 24.62 130 ARG A C 1
ATOM 904 O O . ARG A 1 139 ? -17.108 19.531 -37.157 1.00 24.78 130 ARG A O 1
ATOM 912 N N . ILE A 1 140 ? -18.363 21.027 -36.016 1.00 24.26 131 ILE A N 1
ATOM 913 C CA . ILE A 1 140 ? -18.178 22.092 -37.022 1.00 24.69 131 ILE A CA 1
ATOM 914 C C . ILE A 1 140 ? -16.709 22.523 -37.073 1.00 23.74 131 ILE A C 1
ATOM 915 O O . ILE A 1 140 ? -16.117 22.622 -38.159 1.00 23.79 131 ILE A O 1
ATOM 920 N N . ALA A 1 141 ? -16.147 22.823 -35.901 1.00 23.84 132 ALA A N 1
ATOM 921 C CA . ALA A 1 141 ? -14.762 23.258 -35.797 1.00 23.82 132 ALA A CA 1
ATOM 922 C C . ALA A 1 141 ? -13.859 22.184 -36.392 1.00 24.54 132 ALA A C 1
ATOM 923 O O . ALA A 1 141 ? -12.975 22.502 -37.198 1.00 24.34 132 ALA A O 1
ATOM 925 N N . LEU A 1 142 ? -14.079 20.924 -36.001 1.00 25.38 133 LEU A N 1
ATOM 926 C CA . LEU A 1 142 ? -13.204 19.828 -36.481 1.00 27.25 133 LEU A CA 1
ATOM 927 C C . LEU A 1 142 ? -13.278 19.682 -37.993 1.00 28.88 133 LEU A C 1
ATOM 928 O O . LEU A 1 142 ? -12.245 19.538 -38.661 1.00 30.62 133 LEU A O 1
ATOM 933 N N . SER A 1 143 ? -14.488 19.775 -38.538 1.00 29.60 134 SER A N 1
ATOM 934 C CA . SER A 1 143 ? -14.668 19.775 -39.994 1.00 30.78 134 SER A CA 1
ATOM 935 C C . SER A 1 143 ? -13.929 20.951 -40.655 1.00 31.26 134 SER A C 1
ATOM 936 O O . SER A 1 143 ? -13.199 20.765 -41.638 1.00 29.19 134 SER A O 1
ATOM 939 N N . TYR A 1 144 ? -14.091 22.153 -40.098 1.00 29.11 135 TYR A N 1
ATOM 940 C CA . TYR A 1 144 ? -13.410 23.335 -40.634 1.00 29.07 135 TYR A CA 1
ATOM 941 C C . TYR A 1 144 ? -11.882 23.191 -40.622 1.00 27.69 135 TYR A C 1
ATOM 942 O O . TYR A 1 144 ? -11.221 23.511 -41.600 1.00 28.52 135 TYR A O 1
ATOM 951 N N . PHE A 1 145 ? -11.324 22.706 -39.521 1.00 28.01 136 PHE A N 1
ATOM 952 C CA . PHE A 1 145 ? -9.876 22.515 -39.418 1.00 28.80 136 PHE A CA 1
ATOM 953 C C . PHE A 1 145 ? -9.369 21.227 -40.092 1.00 30.15 136 PHE A C 1
ATOM 954 O O . PHE A 1 145 ? -8.180 20.931 -40.027 1.00 30.29 136 PHE A O 1
ATOM 962 N N . LYS A 1 146 ? -10.269 20.471 -40.723 1.00 31.18 137 LYS A N 1
ATOM 963 C CA . LYS A 1 146 ? -9.919 19.213 -41.424 1.00 34.45 137 LYS A CA 1
ATOM 964 C C . LYS A 1 146 ? -9.234 18.185 -40.517 1.00 35.35 137 LYS A C 1
ATOM 965 O O . LYS A 1 146 ? -8.231 17.565 -40.876 1.00 35.01 137 LYS A O 1
ATOM 971 N N . ILE A 1 147 ? -9.812 17.998 -39.338 1.00 34.36 138 ILE A N 1
ATOM 972 C CA . ILE A 1 147 ? -9.334 17.019 -38.379 1.00 34.49 138 ILE A CA 1
ATOM 973 C C . ILE A 1 147 ? -10.308 15.844 -38.417 1.00 36.40 138 ILE A C 1
ATOM 974 O O . ILE A 1 147 ? -11.506 16.019 -38.173 1.00 35.25 138 ILE A O 1
ATOM 979 N N . ASP A 1 148 ? -9.796 14.658 -38.744 1.00 38.29 139 ASP A N 1
ATOM 980 C CA . ASP A 1 148 ? -10.618 13.445 -38.788 1.00 41.75 139 ASP A CA 1
ATOM 981 C C . ASP A 1 148 ? -11.220 13.145 -37.427 1.00 38.30 139 ASP A C 1
ATOM 982 O O . ASP A 1 148 ? -10.543 13.243 -36.400 1.00 37.63 139 ASP A O 1
ATOM 987 N N . PHE A 1 149 ? -12.495 12.776 -37.417 1.00 37.78 140 PHE A N 1
ATOM 988 C CA . PHE A 1 149 ? -13.202 12.552 -36.162 1.00 36.63 140 PHE A CA 1
ATOM 989 C C . PHE A 1 149 ? -14.373 11.634 -36.373 1.00 38.06 140 PHE A C 1
ATOM 990 O O . PHE A 1 149 ? -15.135 11.815 -37.315 1.00 38.99 140 PHE A O 1
ATOM 998 N N . SER A 1 150 ? -14.535 10.657 -35.494 1.00 37.47 141 SER A N 1
ATOM 999 C CA . SER A 1 150 ? -15.620 9.713 -35.678 1.00 40.42 141 SER A CA 1
ATOM 1000 C C . SER A 1 150 ? -16.232 9.305 -34.351 1.00 40.27 141 SER A C 1
ATOM 1001 O O . SER A 1 150 ? -16.901 8.278 -34.256 1.00 41.43 141 SER A O 1
ATOM 1004 N N . THR A 1 151 ? -15.996 10.102 -33.314 1.00 35.60 142 THR A N 1
ATOM 1005 C CA . THR A 1 151 ? -16.549 9.784 -32.012 1.00 33.96 142 THR A CA 1
ATOM 1006 C C . THR A 1 151 ? -17.973 10.333 -31.938 1.00 32.79 142 THR A C 1
ATOM 1007 O O . THR A 1 151 ? -18.185 11.552 -32.030 1.00 30.39 142 THR A O 1
ATOM 1011 N N . SER A 1 152 ? -18.944 9.444 -31.749 1.00 30.65 143 SER A N 1
ATOM 1012 C CA . SER A 1 152 ? -20.337 9.862 -31.612 1.00 31.27 143 SER A CA 1
ATOM 1013 C C . SER A 1 152 ? -20.538 10.616 -30.295 1.00 30.89 143 SER A C 1
ATOM 1014 O O . SER A 1 152 ? -19.682 10.553 -29.387 1.00 31.61 143 SER A O 1
ATOM 1017 N N . LEU A 1 153 ? -21.666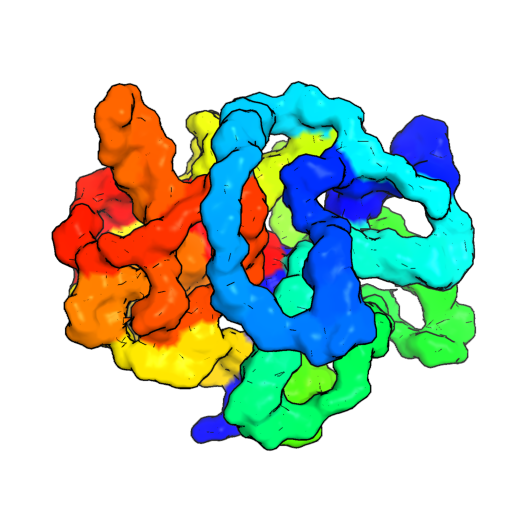 11.318 -30.182 1.00 29.76 144 LEU A N 1
ATOM 1018 C CA . LEU A 1 153 ? -22.019 11.961 -28.909 1.00 30.04 144 LEU A CA 1
ATOM 1019 C C . LEU A 1 153 ? -22.127 10.935 -27.781 1.00 30.65 144 LEU A C 1
ATOM 1020 O O . LEU A 1 153 ? -21.617 11.171 -26.676 1.00 28.96 144 LEU A O 1
ATOM 1025 N N . ASN A 1 154 ? -22.761 9.785 -28.045 1.00 29.80 145 ASN A N 1
ATOM 1026 C CA . ASN A 1 154 ? -22.814 8.762 -27.003 1.00 30.58 145 ASN A CA 1
ATOM 1027 C C . ASN A 1 154 ? -21.429 8.244 -26.589 1.00 30.39 145 ASN A C 1
ATOM 1028 O O . ASN A 1 154 ? -21.175 7.996 -25.409 1.00 29.89 145 ASN A O 1
ATOM 1033 N N . ASP A 1 155 ? -20.529 8.075 -27.558 1.00 31.57 146 ASP A N 1
ATOM 1034 C CA . ASP A 1 155 ? -19.154 7.688 -27.235 1.00 31.47 146 ASP A CA 1
ATOM 1035 C C . ASP A 1 155 ? -18.406 8.776 -26.454 1.00 28.37 146 ASP A C 1
ATOM 1036 O O . ASP A 1 155 ? -17.638 8.480 -25.530 1.00 27.36 146 ASP A O 1
ATOM 1041 N N . LEU A 1 156 ? -18.643 10.038 -26.791 1.00 27.09 147 LEU A N 1
ATOM 1042 C CA . LEU A 1 156 ? -18.045 11.123 -26.011 1.00 25.26 147 LEU A CA 1
ATOM 1043 C C . LEU A 1 156 ? -18.559 11.125 -24.570 1.00 24.86 147 LEU A C 1
ATOM 1044 O O . LEU A 1 156 ? -17.782 11.301 -23.621 1.00 25.22 147 LEU A O 1
ATOM 1049 N N . LEU A 1 157 ? -19.864 10.939 -24.404 1.00 25.34 148 LEU A N 1
ATOM 1050 C CA . LEU A 1 157 ? -20.449 10.849 -23.075 1.00 26.58 148 LEU A CA 1
ATOM 1051 C C . LEU A 1 157 ? -19.770 9.750 -22.232 1.00 27.02 148 LEU A C 1
ATOM 1052 O O . LEU A 1 157 ? -19.407 9.961 -21.085 1.00 27.29 148 LEU A O 1
ATOM 1057 N N . LYS A 1 158 ? -19.600 8.578 -22.820 1.00 29.09 149 LYS A N 1
ATOM 1058 C CA . LYS A 1 158 ? -18.891 7.481 -22.142 1.00 30.72 149 LYS A CA 1
ATOM 1059 C C . LYS A 1 158 ? -17.465 7.852 -21.761 1.00 29.84 149 LYS A C 1
ATOM 1060 O O . LYS A 1 158 ? -17.004 7.490 -20.679 1.00 29.02 149 LYS A O 1
ATOM 1066 N N . LEU A 1 159 ? -16.774 8.592 -22.631 1.00 27.46 150 LEU A N 1
ATOM 1067 C CA . LEU A 1 159 ? -15.432 9.073 -22.304 1.00 27.78 150 LEU A CA 1
ATOM 1068 C C . LEU A 1 159 ? -15.460 10.036 -21.119 1.00 26.21 150 LEU A C 1
ATOM 1069 O O . LEU A 1 159 ? -14.576 9.999 -20.263 1.00 25.97 150 LEU A O 1
ATOM 1074 N N . LEU A 1 160 ? -16.472 10.901 -21.083 1.00 25.13 151 LEU A N 1
ATOM 1075 C CA . LEU A 1 160 ? -16.611 11.873 -19.991 1.00 25.54 151 LEU A CA 1
ATOM 1076 C C . LEU A 1 160 ? -16.845 11.118 -18.691 1.00 25.69 151 LEU A C 1
ATOM 1077 O O . LEU A 1 160 ? -16.305 11.487 -17.637 1.00 25.52 151 LEU A O 1
ATOM 1082 N N . VAL A 1 161 ? -17.667 10.076 -18.769 1.00 26.37 152 VAL A N 1
ATOM 1083 C CA . VAL A 1 161 ? -17.979 9.273 -17.583 1.00 26.73 152 VAL A CA 1
ATOM 1084 C C . VAL A 1 161 ? -16.708 8.563 -17.093 1.00 27.78 152 VAL A C 1
ATOM 1085 O O . VAL A 1 161 ? -16.386 8.590 -15.901 1.00 28.96 152 VAL A O 1
ATOM 1089 N N . GLU A 1 162 ? -15.971 7.949 -18.011 1.00 28.02 153 GLU A N 1
ATOM 1090 C CA . GLU A 1 162 ? -14.715 7.268 -17.644 1.00 30.11 153 GLU A CA 1
ATOM 1091 C C . GLU A 1 162 ? -13.734 8.215 -16.941 1.00 29.57 153 GLU A C 1
ATOM 1092 O O . GLU A 1 162 ? -13.082 7.845 -15.955 1.00 29.72 153 GLU A O 1
ATOM 1098 N N . ASN A 1 163 ? -13.666 9.455 -17.418 1.00 29.13 154 ASN A N 1
ATOM 1099 C CA . ASN A 1 163 ? -12.858 10.446 -16.745 1.00 27.69 154 ASN A CA 1
ATOM 1100 C C . ASN A 1 163 ? -13.343 10.717 -15.317 1.00 26.79 154 ASN A C 1
ATOM 1101 O O . ASN A 1 163 ? -12.539 10.710 -14.374 1.00 26.74 154 ASN A O 1
ATOM 1106 N N . LEU A 1 164 ? -14.651 10.923 -15.153 1.00 26.08 155 LEU A N 1
ATOM 1107 C CA . LEU A 1 164 ? -15.208 11.267 -13.837 1.00 25.70 155 LEU A CA 1
ATOM 1108 C C . LEU A 1 164 ? -15.048 10.133 -12.815 1.00 27.50 155 LEU A C 1
ATOM 1109 O O . LEU A 1 164 ? -14.797 10.387 -11.644 1.00 26.63 155 LEU A O 1
ATOM 1114 N N . ILE A 1 165 ? -15.171 8.889 -13.265 1.00 27.42 156 ILE A N 1
ATOM 1115 C CA . ILE A 1 165 ? -15.071 7.743 -12.335 1.00 29.17 156 ILE A CA 1
ATOM 1116 C C . ILE A 1 165 ? -13.684 7.120 -12.286 1.00 30.55 156 ILE A C 1
ATOM 1117 O O . ILE A 1 165 ? -13.422 6.249 -11.448 1.00 32.21 156 ILE A O 1
ATOM 1122 N N . ASN A 1 166 ? -12.799 7.568 -13.179 1.00 30.96 157 ASN A N 1
ATOM 1123 C CA . ASN A 1 166 ? -11.452 7.025 -13.285 1.00 32.98 157 ASN A CA 1
ATOM 1124 C C . ASN A 1 166 ? -11.507 5.496 -13.473 1.00 33.79 157 ASN A C 1
ATOM 1125 O O . ASN A 1 166 ? -10.826 4.733 -12.776 1.00 34.38 157 ASN A O 1
ATOM 1130 N N . CYS A 1 167 ? -12.333 5.051 -14.409 1.00 32.30 158 CYS A N 1
ATOM 1131 C CA . CYS A 1 167 ? -12.518 3.621 -14.630 1.00 32.51 158 CYS A CA 1
ATOM 1132 C C . CYS A 1 167 ? -13.091 3.400 -16.019 1.00 32.78 158 CYS A C 1
ATOM 1133 O O . CYS A 1 167 ? -13.921 4.176 -16.485 1.00 31.90 158 CYS A O 1
ATOM 1136 N N . LYS A 1 168 ? -12.643 2.353 -16.694 1.00 34.46 159 LYS A N 1
ATOM 1137 C CA . LYS A 1 168 ? -13.097 2.100 -18.051 1.00 37.06 159 LYS A CA 1
ATOM 1138 C C . LYS A 1 168 ? -14.278 1.133 -18.109 1.00 36.75 159 LYS A C 1
ATOM 1139 O O . LYS A 1 168 ? -14.392 0.211 -17.282 1.00 35.83 159 LYS A O 1
ATOM 1145 N N . GLU A 1 169 ? -15.158 1.351 -19.082 1.00 36.33 160 GLU A N 1
ATOM 1146 C CA . GLU A 1 169 ? -16.209 0.384 -19.403 1.00 37.73 160 GLU A CA 1
ATOM 1147 C C . GLU A 1 169 ? -15.574 -1.002 -19.576 1.00 37.85 160 GLU A C 1
ATOM 1148 O O . GLU A 1 169 ? -14.478 -1.126 -20.133 1.00 37.99 160 GLU A O 1
ATOM 1154 N N . GLY A 1 170 ? -16.227 -2.029 -19.049 1.00 36.33 161 GLY A N 1
ATOM 1155 C CA . GLY A 1 170 ? -15.660 -3.375 -19.099 1.00 37.32 161 GLY A CA 1
ATOM 1156 C C . GLY A 1 170 ? -14.949 -3.789 -17.823 1.00 37.25 161 GLY A C 1
ATOM 1157 O O . GLY A 1 170 ? -14.831 -4.976 -17.559 1.00 37.86 161 GLY A O 1
ATOM 1158 N N . ASN A 1 171 ? -14.478 -2.822 -17.027 1.00 35.46 162 ASN A N 1
ATOM 1159 C CA . ASN A 1 171 ? -13.860 -3.139 -15.734 1.00 35.98 162 ASN A CA 1
ATOM 1160 C C . ASN A 1 171 ? -14.929 -3.636 -14.781 1.00 34.13 162 ASN A C 1
ATOM 1161 O O . ASN A 1 171 ? -16.047 -3.144 -14.817 1.00 33.42 162 ASN A O 1
ATOM 1166 N N . SER A 1 172 ? -14.600 -4.604 -13.930 1.00 34.74 163 SER A N 1
ATOM 1167 C CA . SER A 1 172 ? -15.603 -5.176 -13.031 1.00 34.79 163 SER A CA 1
ATOM 1168 C C . SER A 1 172 ? -16.239 -4.148 -12.085 1.00 35.12 163 SER A C 1
ATOM 1169 O O . SER A 1 172 ? -17.371 -4.322 -11.644 1.00 35.41 163 SER A O 1
ATOM 1172 N N . GLU A 1 173 ? -15.527 -3.060 -11.797 1.00 35.17 164 GLU A N 1
ATOM 1173 C CA . GLU A 1 173 ? -16.030 -2.060 -10.851 1.00 35.61 164 GLU A CA 1
ATOM 1174 C C . GLU A 1 173 ? -16.732 -0.867 -11.500 1.00 33.68 164 GLU A C 1
ATOM 1175 O O . GLU A 1 173 ? -17.154 0.062 -10.804 1.00 32.09 164 GLU A O 1
ATOM 1181 N N . TYR A 1 174 ? -16.851 -0.892 -12.829 1.00 32.35 165 TYR A N 1
ATOM 1182 C CA . TYR A 1 174 ? -17.437 0.213 -13.589 1.00 31.46 165 TYR A CA 1
ATOM 1183 C C . TYR A 1 174 ? -18.834 0.593 -13.076 1.00 31.43 165 TYR A C 1
ATOM 1184 O O . TYR A 1 174 ? -19.102 1.763 -12.795 1.00 30.27 165 TYR A O 1
ATOM 1193 N N . HIS A 1 175 ? -19.718 -0.399 -12.971 1.00 31.46 166 HIS A N 1
ATOM 1194 C CA . HIS A 1 175 ? -21.100 -0.187 -12.528 1.00 31.82 166 HIS A CA 1
ATOM 1195 C C . HIS A 1 175 ? -21.175 0.414 -11.135 1.00 31.17 166 HIS A C 1
ATOM 1196 O O . HIS A 1 175 ? -21.887 1.406 -10.911 1.00 29.80 166 HIS A O 1
ATOM 1203 N N . GLU A 1 176 ? -20.447 -0.170 -10.189 1.00 30.30 167 GLU A N 1
ATOM 1204 C CA . GLU A 1 176 ? -20.440 0.340 -8.822 1.00 31.88 167 GLU A CA 1
ATOM 1205 C C . GLU A 1 176 ? -19.862 1.762 -8.756 1.00 29.62 167 GLU A C 1
ATOM 1206 O O . GLU A 1 176 ? -20.359 2.609 -8.015 1.00 29.85 167 GLU A O 1
ATOM 1212 N N . LYS A 1 177 ? -18.818 2.025 -9.535 1.00 28.84 168 LYS A N 1
ATOM 1213 C CA . LYS A 1 177 ? -18.201 3.362 -9.521 1.00 29.29 168 LYS A CA 1
ATOM 1214 C C . LYS A 1 177 ? -19.109 4.424 -10.150 1.00 28.54 168 LYS A C 1
ATOM 1215 O O . LYS A 1 177 ? -19.097 5.582 -9.727 1.00 28.72 168 LYS A O 1
ATOM 1221 N N . ILE A 1 178 ? -19.913 4.032 -11.138 1.00 27.93 169 ILE A N 1
ATOM 1222 C CA . ILE A 1 178 ? -20.908 4.948 -11.676 1.00 28.90 169 ILE A CA 1
ATOM 1223 C C . ILE A 1 178 ? -21.942 5.329 -10.611 1.00 29.81 169 ILE A C 1
ATOM 1224 O O . ILE A 1 178 ? -22.246 6.516 -10.436 1.00 30.10 169 ILE A O 1
ATOM 1229 N N . GLN A 1 179 ? -22.473 4.338 -9.902 1.00 29.85 170 GLN A N 1
ATOM 1230 C CA . GLN A 1 179 ? -23.418 4.598 -8.807 1.00 32.46 170 GLN A CA 1
ATOM 1231 C C . GLN A 1 179 ? -22.821 5.523 -7.746 1.00 32.38 170 GLN A C 1
ATOM 1232 O O . GLN A 1 179 ? -23.477 6.464 -7.310 1.00 34.03 170 GLN A O 1
ATOM 1238 N N . LYS A 1 180 ? -21.574 5.264 -7.361 1.00 32.68 171 LYS A N 1
ATOM 1239 C CA . LYS A 1 180 ? -20.895 6.047 -6.323 1.00 34.33 171 LYS A CA 1
ATOM 1240 C C . LYS A 1 180 ? -20.702 7.500 -6.782 1.00 34.76 171 LYS A C 1
ATOM 1241 O O . LYS A 1 180 ? -20.992 8.441 -6.035 1.00 33.38 171 LYS A O 1
ATOM 1247 N N . MET A 1 181 ? -20.235 7.679 -8.018 1.00 33.53 172 MET A N 1
ATOM 1248 C CA . MET A 1 181 ? -19.936 9.022 -8.521 1.00 33.85 172 MET A CA 1
ATOM 1249 C C . MET A 1 181 ? -21.217 9.838 -8.620 1.00 33.28 172 MET A C 1
ATOM 1250 O O . MET A 1 181 ? -21.244 11.008 -8.214 1.00 32.67 172 MET A O 1
ATOM 1255 N N . ILE A 1 182 ? -22.278 9.215 -9.132 1.00 31.50 173 ILE A N 1
ATOM 1256 C CA . ILE A 1 182 ? -23.589 9.855 -9.227 1.00 31.86 173 ILE A CA 1
ATOM 1257 C C . ILE A 1 182 ? -24.106 10.454 -7.909 1.00 32.65 173 ILE A C 1
ATOM 1258 O O . ILE A 1 182 ? -24.701 11.541 -7.915 1.00 30.89 173 ILE A O 1
ATOM 1263 N N . ASN A 1 183 ? -23.889 9.753 -6.795 1.00 30.68 174 ASN A N 1
ATOM 1264 C CA . ASN A 1 183 ? -24.339 10.244 -5.488 1.00 32.28 174 ASN A CA 1
ATOM 1265 C C . ASN A 1 183 ? -23.546 11.458 -5.015 1.00 32.05 174 ASN A C 1
ATOM 1266 O O . ASN A 1 183 ? -23.982 12.169 -4.114 1.00 32.19 174 ASN A O 1
ATOM 1271 N N . GLU A 1 184 ? -22.384 11.700 -5.620 1.00 30.81 175 GLU A N 1
ATOM 1272 C CA . GLU A 1 184 ? -21.532 12.799 -5.192 1.00 30.59 175 GLU A CA 1
ATOM 1273 C C . GLU A 1 184 ? -22.079 14.152 -5.634 1.00 28.53 175 GLU A C 1
ATOM 1274 O O . GLU A 1 184 ? -22.841 14.238 -6.579 1.00 26.91 175 GLU A O 1
ATOM 1280 N N . ARG A 1 185 ? -21.694 15.207 -4.930 1.00 27.26 176 ARG A N 1
ATOM 1281 C CA . ARG A 1 185 ? -22.284 16.526 -5.176 1.00 29.51 176 ARG A CA 1
ATOM 1282 C C . ARG A 1 185 ? -21.284 17.551 -5.679 1.00 28.96 176 ARG A C 1
ATOM 1283 O O . ARG A 1 185 ? -21.603 18.742 -5.756 1.00 30.88 176 ARG A O 1
ATOM 1291 N N . GLN A 1 186 ? -20.080 17.089 -6.005 1.00 25.82 177 GLN A N 1
ATOM 1292 C CA . GLN A 1 186 ? -19.045 17.966 -6.558 1.00 24.44 177 GLN A CA 1
ATOM 1293 C C . GLN A 1 186 ? -19.390 18.420 -7.994 1.00 23.02 177 GLN A C 1
ATOM 1294 O O . GLN A 1 186 ? -19.667 17.580 -8.870 1.00 22.46 177 GLN A O 1
ATOM 1300 N N . CYS A 1 187 ? -19.352 19.736 -8.218 1.00 22.04 178 CYS A N 1
ATOM 1301 C CA . CYS A 1 187 ? -19.383 20.315 -9.561 1.00 21.29 178 CYS A CA 1
ATOM 1302 C C . CYS A 1 187 ? -17.995 20.303 -10.201 1.00 21.45 178 CYS A C 1
ATOM 1303 O O . CYS A 1 187 ? -16.969 20.457 -9.495 1.00 21.58 178 CYS A O 1
ATOM 1306 N N . TYR A 1 188 ? -17.965 20.135 -11.519 1.00 20.82 179 TYR A N 1
ATOM 1307 C CA . TYR A 1 188 ? -16.694 20.249 -12.287 1.00 21.27 179 TYR A CA 1
ATOM 1308 C C . TYR A 1 188 ? -16.813 21.134 -13.509 1.00 21.46 179 TYR A C 1
ATOM 1309 O O . TYR A 1 188 ? -17.876 21.197 -14.155 1.00 21.21 179 TYR A O 1
ATOM 1318 N N . LYS A 1 189 ? -15.703 21.800 -13.847 1.00 21.08 180 LYS A N 1
ATOM 1319 C CA . LYS A 1 189 ? -15.547 22.353 -15.178 1.00 21.87 180 LYS A CA 1
ATOM 1320 C C . LYS A 1 189 ? -14.896 21.254 -15.999 1.00 21.19 180 LYS A C 1
ATOM 1321 O O . LYS A 1 189 ? -13.768 20.853 -15.699 1.00 22.07 180 LYS A O 1
ATOM 1327 N N . MET A 1 190 ? -15.623 20.751 -16.997 1.00 20.94 181 MET A N 1
ATOM 1328 C CA . MET A 1 190 ? -15.123 19.740 -17.927 1.00 22.65 181 MET A CA 1
ATOM 1329 C C . MET A 1 190 ? -14.363 20.441 -19.056 1.00 22.64 181 MET A C 1
ATOM 1330 O O . MET A 1 190 ? -14.797 21.489 -19.547 1.00 22.61 181 MET A O 1
ATOM 1335 N N . ARG A 1 191 ? -13.223 19.884 -19.444 1.00 23.69 182 ARG A N 1
ATOM 1336 C CA . ARG A 1 191 ? -12.497 20.357 -20.618 1.00 26.13 182 ARG A CA 1
ATOM 1337 C C . ARG A 1 191 ? -12.243 19.182 -21.558 1.00 27.61 182 ARG A C 1
ATOM 1338 O O . ARG A 1 191 ? -11.667 18.150 -21.157 1.00 28.66 182 ARG A O 1
ATOM 1346 N N . VAL A 1 192 ? -12.696 19.334 -22.796 1.00 26.14 183 VAL A N 1
ATOM 1347 C CA . VAL A 1 192 ? -12.482 18.337 -23.828 1.00 25.64 183 VAL A CA 1
ATOM 1348 C C . VAL A 1 192 ? -11.551 18.989 -24.849 1.00 26.63 183 VAL A C 1
ATOM 1349 O O . VAL A 1 192 ? -11.823 20.097 -25.338 1.00 27.20 183 VAL A O 1
ATOM 1353 N N . LEU A 1 193 ? -10.445 18.311 -25.139 1.00 26.53 184 LEU A N 1
ATOM 1354 C CA . LEU A 1 193 ? -9.437 18.807 -26.070 1.00 26.66 184 LEU A CA 1
ATOM 1355 C C . LEU A 1 193 ? -9.279 17.765 -27.161 1.00 27.31 184 LEU A C 1
ATOM 1356 O O . LEU A 1 193 ? -9.117 16.596 -26.857 1.00 27.19 184 LEU A O 1
ATOM 1361 N N . VAL A 1 194 ? -9.341 18.192 -28.426 1.00 26.39 185 VAL A N 1
ATOM 1362 C CA . VAL A 1 194 ? -9.168 17.282 -29.566 1.00 27.21 185 VAL A CA 1
ATOM 1363 C C . VAL A 1 194 ? -7.970 17.772 -30.381 1.00 28.81 185 VAL A C 1
ATOM 1364 O O . VAL A 1 194 ? -7.964 18.922 -30.871 1.00 27.65 185 VAL A O 1
ATOM 1368 N N . SER A 1 195 ? -6.952 16.916 -30.502 1.00 29.15 186 SER A N 1
ATOM 1369 C CA . SER A 1 195 ? -5.698 17.255 -31.190 1.00 30.66 186 SER A CA 1
ATOM 1370 C C . SER A 1 195 ? -5.879 17.203 -32.715 1.00 32.24 186 SER A C 1
ATOM 1371 O O . SER A 1 195 ? -6.894 16.708 -33.204 1.00 31.53 186 SER A O 1
ATOM 1374 N N . LYS A 1 196 ? -4.878 17.678 -33.461 1.00 34.39 187 LYS A N 1
ATOM 1375 C CA . LYS A 1 196 ? -4.940 17.669 -34.924 1.00 38.22 187 LYS A CA 1
ATOM 1376 C C . LYS A 1 196 ? -5.050 16.272 -35.528 1.00 39.26 187 LYS A C 1
ATOM 1377 O O . LYS A 1 196 ? -5.477 16.137 -36.676 1.00 41.51 187 LYS A O 1
ATOM 1383 N N . THR A 1 197 ? -4.679 15.245 -34.762 1.00 38.27 188 THR A N 1
ATOM 1384 C CA . THR A 1 197 ? -4.832 13.857 -35.206 1.00 41.65 188 THR A CA 1
ATOM 1385 C C . THR A 1 197 ? -6.152 13.269 -34.729 1.00 41.17 188 THR A C 1
ATOM 1386 O O . THR A 1 197 ? -6.411 12.087 -34.940 1.00 43.61 188 THR A O 1
ATOM 1390 N N . GLY A 1 198 ? -6.979 14.087 -34.080 1.00 36.96 189 GLY A N 1
ATOM 1391 C CA . GLY A 1 198 ? -8.288 13.652 -33.613 1.00 35.42 189 GLY A CA 1
ATOM 1392 C C . GLY A 1 198 ? -8.334 12.959 -32.255 1.00 36.26 189 GLY A C 1
ATOM 1393 O O . GLY A 1 198 ? -9.383 12.445 -31.863 1.00 37.21 189 GLY A O 1
ATOM 1394 N N . ASP A 1 199 ? -7.213 12.945 -31.537 1.00 35.37 190 ASP A N 1
ATOM 1395 C CA . ASP A 1 199 ? -7.131 12.302 -30.223 1.00 36.20 190 ASP A CA 1
ATOM 1396 C C . ASP A 1 199 ? -7.838 13.168 -29.192 1.00 34.97 190 ASP A C 1
ATOM 1397 O O . ASP A 1 199 ? -7.658 14.386 -29.178 1.00 32.45 190 ASP A O 1
ATOM 1402 N N . ILE A 1 200 ? -8.628 12.531 -28.334 1.00 32.62 191 ILE A N 1
ATOM 1403 C CA . ILE A 1 200 ? -9.416 13.265 -27.341 1.00 32.70 191 ILE A CA 1
ATOM 1404 C C . ILE A 1 200 ? -8.761 13.148 -25.975 1.00 32.47 191 ILE A C 1
ATOM 1405 O O . ILE A 1 200 ? -8.398 12.045 -25.560 1.00 32.11 191 ILE A O 1
ATOM 1410 N N . ARG A 1 201 ? -8.598 14.281 -25.290 1.00 29.89 192 ARG A N 1
ATOM 1411 C CA . ARG A 1 201 ? -8.175 14.286 -23.894 1.00 31.88 192 ARG A CA 1
ATOM 1412 C C . ARG A 1 201 ? -9.222 15.035 -23.073 1.00 29.07 192 ARG A C 1
ATOM 1413 O O . ARG A 1 201 ? -9.777 16.042 -23.539 1.00 27.06 192 ARG A O 1
ATOM 1421 N N . ILE A 1 202 ? -9.499 14.528 -21.876 1.00 27.29 193 ILE A N 1
ATOM 1422 C CA . ILE A 1 202 ? -10.526 15.112 -21.017 1.00 27.76 193 ILE A CA 1
ATOM 1423 C C . ILE A 1 202 ? -9.964 15.475 -19.654 1.00 28.00 193 ILE A C 1
ATOM 1424 O O . ILE A 1 202 ? -9.182 14.710 -19.089 1.00 26.60 193 ILE A O 1
ATOM 1429 N N . GLU A 1 203 ? -10.354 16.640 -19.133 1.00 28.48 194 GLU A N 1
ATOM 1430 C CA . GLU A 1 203 ? -10.034 17.029 -17.757 1.00 30.19 194 GLU A CA 1
ATOM 1431 C C . GLU A 1 203 ? -11.307 17.439 -17.024 1.00 29.38 194 GLU A C 1
ATOM 1432 O O . GLU A 1 203 ? -12.223 18.005 -17.629 1.00 28.82 194 GLU A O 1
ATOM 1438 N N . ALA A 1 204 ? -11.375 17.116 -15.738 1.00 27.38 195 ALA A N 1
ATOM 1439 C CA . ALA A 1 204 ? -12.458 17.599 -14.887 1.00 26.67 195 ALA A CA 1
ATOM 1440 C C . ALA A 1 204 ? -11.846 18.427 -13.767 1.00 27.88 195 ALA A C 1
ATOM 1441 O O . ALA A 1 204 ? -11.121 17.899 -12.935 1.00 29.50 195 ALA A O 1
ATOM 1443 N N . ILE A 1 205 ? -12.125 19.725 -13.756 1.00 26.27 196 ILE A N 1
ATOM 1444 C CA . ILE A 1 205 ? -11.564 20.628 -12.768 1.00 26.07 196 ILE A CA 1
ATOM 1445 C C . ILE A 1 205 ? -12.643 20.935 -11.723 1.00 26.26 196 ILE A C 1
ATOM 1446 O O . ILE A 1 205 ? -13.704 21.480 -12.072 1.00 23.29 196 ILE A O 1
ATOM 1451 N N . PRO A 1 206 ? -12.379 20.600 -10.448 1.00 26.63 197 PRO A N 1
ATOM 1452 C CA . PRO A 1 206 ? -13.389 20.803 -9.411 1.00 27.44 197 PRO A CA 1
ATOM 1453 C C . PRO A 1 206 ? -13.716 22.274 -9.301 1.00 27.61 197 PRO A C 1
ATOM 1454 O O . PRO A 1 206 ? -12.816 23.108 -9.349 1.00 27.13 197 PRO A O 1
ATOM 1458 N N . MET A 1 207 ? -15.002 22.589 -9.197 1.00 26.03 198 MET A N 1
ATOM 1459 C CA . MET A 1 207 ? -15.398 23.961 -8.974 1.00 27.22 198 MET A CA 1
ATOM 1460 C C . MET A 1 207 ? -16.350 24.114 -7.784 1.00 26.73 198 MET A C 1
ATOM 1461 O O . MET A 1 207 ? -17.246 23.285 -7.581 1.00 27.43 198 MET A O 1
ATOM 1466 N N . PRO A 1 208 ? -16.154 25.181 -7.009 1.00 27.70 199 PRO A N 1
ATOM 1467 C CA . PRO A 1 208 ? -16.909 25.405 -5.778 1.00 28.69 199 PRO A CA 1
ATOM 1468 C C . PRO A 1 208 ? -18.278 25.982 -6.075 1.00 29.37 199 PRO A C 1
ATOM 1469 O O . PRO A 1 208 ? -18.475 26.585 -7.141 1.00 28.07 199 PRO A O 1
ATOM 1473 N N . MET A 1 209 ? -19.219 25.794 -5.149 1.00 28.81 200 MET A N 1
ATOM 1474 C CA . MET A 1 209 ? -20.542 26.404 -5.259 1.00 28.55 200 MET A CA 1
ATOM 1475 C C . MET A 1 209 ? -20.593 27.604 -4.316 1.00 27.37 200 MET A C 1
ATOM 1476 O O . MET A 1 209 ? -19.862 27.644 -3.314 1.00 25.43 200 MET A O 1
ATOM 1481 N N . GLU A 1 210 ? -21.454 28.567 -4.634 1.00 26.29 201 GLU A N 1
ATOM 1482 C CA . GLU A 1 210 ? -21.734 29.679 -3.711 1.00 28.35 201 GLU A CA 1
ATOM 1483 C C . GLU A 1 210 ? -22.270 29.067 -2.400 1.00 27.29 201 GLU A C 1
ATOM 1484 O O . GLU A 1 210 ? -23.111 28.160 -2.454 1.00 24.81 201 GLU A O 1
ATOM 1490 N N . PRO A 1 211 ? -21.754 29.522 -1.234 1.00 27.80 202 PRO A N 1
ATOM 1491 C CA . PRO A 1 211 ? -22.057 28.808 0.022 1.00 28.90 202 PRO A CA 1
ATOM 1492 C C . PRO A 1 211 ? -23.540 28.690 0.362 1.00 28.81 202 PRO A C 1
ATOM 1493 O O . PRO A 1 211 ? -23.973 27.624 0.830 1.00 28.51 202 PRO A O 1
ATOM 1497 N N . ILE A 1 212 ? -24.324 29.732 0.096 1.00 27.52 203 ILE A N 1
ATOM 1498 C CA . ILE A 1 212 ? -25.744 29.688 0.444 1.00 29.43 203 ILE A CA 1
ATOM 1499 C C . ILE A 1 212 ? -26.471 28.676 -0.461 1.00 28.45 203 ILE A C 1
ATOM 1500 O O . ILE A 1 212 ? -27.265 27.859 0.027 1.00 28.35 203 ILE A O 1
ATOM 1505 N N . LEU A 1 213 ? -26.156 28.680 -1.755 1.00 27.51 204 LEU A N 1
ATOM 1506 C CA . LEU A 1 213 ? -26.738 27.692 -2.674 1.00 28.32 204 LEU A CA 1
ATOM 1507 C C . LEU A 1 213 ? -26.343 26.278 -2.274 1.00 27.58 204 LEU A C 1
ATOM 1508 O O . LEU A 1 213 ? -27.162 25.373 -2.368 1.00 29.94 204 LEU A O 1
ATOM 1513 N N . LYS A 1 214 ? -25.104 26.096 -1.822 1.00 25.53 205 LYS A N 1
ATOM 1514 C CA . LYS A 1 214 ? -24.613 24.770 -1.435 1.00 27.64 205 LYS A CA 1
ATOM 1515 C C . LYS A 1 214 ? -25.407 24.241 -0.245 1.00 28.36 205 LYS A C 1
ATOM 1516 O O . LYS A 1 214 ? -25.831 23.093 -0.233 1.00 28.27 205 LYS A O 1
ATOM 1522 N N . LEU A 1 215 ? -25.656 25.117 0.718 1.00 25.57 206 LEU A N 1
ATOM 1523 C CA . LEU A 1 215 ? -26.351 24.757 1.940 1.00 27.40 206 LEU A CA 1
ATOM 1524 C C . LEU A 1 215 ? -27.823 24.414 1.710 1.00 26.75 206 LEU A C 1
ATOM 1525 O O . LEU A 1 215 ? -28.358 23.523 2.364 1.00 28.22 206 LEU A O 1
ATOM 1530 N N . THR A 1 216 ? -28.468 25.127 0.787 1.00 25.03 207 THR A N 1
ATOM 1531 C CA . THR A 1 216 ? -29.916 25.126 0.723 1.00 25.90 207 THR A CA 1
ATOM 1532 C C . THR A 1 216 ? -30.455 24.542 -0.589 1.00 26.84 207 THR A C 1
ATOM 1533 O O . THR A 1 216 ? -31.672 24.584 -0.812 1.00 28.80 207 THR A O 1
ATOM 1537 N N . THR A 1 217 ? -29.572 23.977 -1.421 1.00 26.94 208 THR A N 1
ATOM 1538 C CA . THR A 1 217 ? -29.984 23.409 -2.714 1.00 29.00 208 THR A CA 1
ATOM 1539 C C . THR A 1 217 ? -31.138 22.395 -2.591 1.00 29.24 208 THR A C 1
ATOM 1540 O O . THR A 1 217 ? -32.053 22.388 -3.429 1.00 28.19 208 THR A O 1
ATOM 1544 N N . ASP A 1 218 ? -31.121 21.573 -1.538 1.00 28.74 209 ASP A N 1
ATOM 1545 C CA . ASP A 1 218 ? -32.164 20.548 -1.347 1.00 30.57 209 ASP A CA 1
ATOM 1546 C C . ASP A 1 218 ? -33.555 21.124 -1.088 1.00 30.13 209 ASP A C 1
ATOM 1547 O O . ASP A 1 218 ? -34.561 20.414 -1.252 1.00 30.11 209 ASP A O 1
ATOM 1552 N N . TYR A 1 219 ? -33.625 22.395 -0.687 1.00 27.84 210 TYR A N 1
ATOM 1553 C CA . TYR A 1 219 ? -34.895 22.976 -0.247 1.00 28.65 210 TYR A CA 1
ATOM 1554 C C . TYR A 1 219 ? -35.686 23.626 -1.362 1.00 30.43 210 TYR A C 1
ATOM 1555 O O . TYR A 1 219 ? -36.868 23.885 -1.206 1.00 33.42 210 TYR A O 1
ATOM 1564 N N . ASP A 1 220 ? -35.040 23.905 -2.476 1.00 31.38 211 ASP A N 1
ATOM 1565 C CA . ASP A 1 220 ? -35.780 24.479 -3.588 1.00 32.51 211 ASP A CA 1
ATOM 1566 C C . ASP A 1 220 ? -35.799 23.467 -4.744 1.00 29.35 211 ASP A C 1
ATOM 1567 O O . ASP A 1 220 ? -35.150 22.430 -4.680 1.00 27.80 211 ASP A O 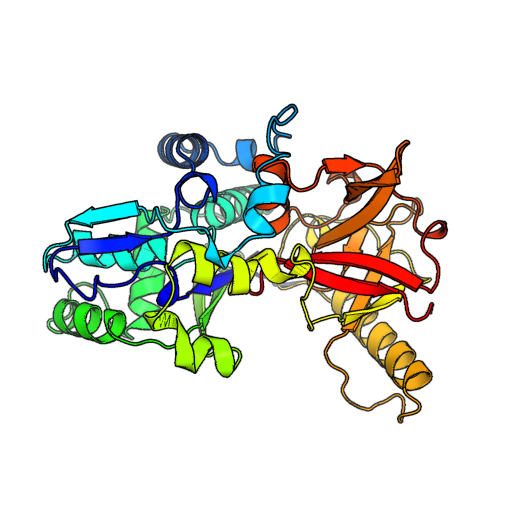1
ATOM 1572 N N . SER A 1 221 ? -36.569 23.761 -5.781 1.00 28.03 212 SER A N 1
ATOM 1573 C CA . SER A 1 221 ? -36.673 22.856 -6.917 1.00 26.13 212 SER A CA 1
ATOM 1574 C C . SER A 1 221 ? -35.349 22.848 -7.679 1.00 25.48 212 SER A C 1
ATOM 1575 O O . SER A 1 221 ? -34.483 23.704 -7.468 1.00 23.73 212 SER A O 1
ATOM 1578 N N . VAL A 1 222 ? -35.208 21.881 -8.568 1.00 24.27 213 VAL A N 1
ATOM 1579 C CA . VAL A 1 222 ? -34.069 21.836 -9.472 1.00 25.06 213 VAL A CA 1
ATOM 1580 C C . VAL A 1 222 ? -34.125 23.042 -10.427 1.00 24.43 213 VAL A C 1
ATOM 1581 O O . VAL A 1 222 ? -33.074 23.608 -10.768 1.00 24.07 213 VAL A O 1
ATOM 1585 N N . SER A 1 223 ? -35.338 23.414 -10.858 1.00 23.95 214 SER A N 1
ATOM 1586 C CA . SER A 1 223 ? -35.540 24.587 -11.724 1.00 24.61 214 SER A CA 1
ATOM 1587 C C . SER A 1 223 ? -34.989 25.838 -11.062 1.00 24.28 214 SER A C 1
ATOM 1588 O O . SER A 1 223 ? -34.237 26.590 -11.667 1.00 23.07 214 SER A O 1
ATOM 1591 N N . THR A 1 224 ? -35.351 26.034 -9.796 1.00 24.11 215 THR A N 1
ATOM 1592 C CA . THR A 1 224 ? -34.869 27.172 -9.045 1.00 24.17 215 THR A CA 1
ATOM 1593 C C . THR A 1 224 ? -33.337 27.153 -8.888 1.00 23.24 215 THR A C 1
ATOM 1594 O O . THR A 1 224 ? -32.676 28.205 -9.029 1.00 22.65 215 THR A O 1
ATOM 1598 N N . TYR A 1 225 ? -32.788 25.984 -8.564 1.00 22.06 216 TYR A N 1
ATOM 1599 C CA . TYR A 1 225 ? -31.324 25.843 -8.438 1.00 22.02 216 TYR A CA 1
ATOM 1600 C C . TYR A 1 225 ? -30.667 26.250 -9.770 1.00 21.46 216 TYR A C 1
ATOM 1601 O O . TYR A 1 225 ? -29.684 27.002 -9.809 1.00 19.98 216 TYR A O 1
ATOM 1610 N N . PHE A 1 226 ? -31.231 25.747 -10.864 1.00 20.08 217 PHE A N 1
ATOM 1611 C CA . PHE A 1 226 ? -30.657 26.011 -12.165 1.00 20.80 217 PHE A CA 1
ATOM 1612 C C . PHE A 1 226 ? -30.662 27.508 -12.479 1.00 19.96 217 PHE A C 1
ATOM 1613 O O . PHE A 1 226 ? -29.653 28.053 -12.927 1.00 19.19 217 PHE A O 1
ATOM 1621 N N . ILE A 1 227 ? -31.793 28.164 -12.228 1.00 20.22 218 ILE A N 1
ATOM 1622 C CA . ILE A 1 227 ? -31.922 29.610 -12.503 1.00 20.03 218 ILE A CA 1
ATOM 1623 C C . ILE A 1 227 ? -30.910 30.411 -11.661 1.00 20.75 218 ILE A C 1
ATOM 1624 O O . ILE A 1 227 ? -30.231 31.304 -12.171 1.00 19.53 218 ILE A O 1
ATOM 1629 N N . LYS A 1 228 ? -30.818 30.097 -10.380 1.00 21.46 219 LYS A N 1
ATOM 1630 C CA . LYS A 1 228 ? -29.901 30.832 -9.489 1.00 22.44 219 LYS A CA 1
ATOM 1631 C C . LYS A 1 228 ? -28.426 30.608 -9.842 1.00 22.04 219 LYS A C 1
ATOM 1632 O O . LYS A 1 228 ? -27.588 31.487 -9.619 1.00 23.47 219 LYS A O 1
ATOM 1638 N N . THR A 1 229 ? -28.119 29.458 -10.418 1.00 20.77 220 THR A N 1
ATOM 1639 C CA . THR A 1 229 ? -26.728 29.082 -10.718 1.00 21.21 220 THR A CA 1
ATOM 1640 C C . THR A 1 229 ? -26.272 29.608 -12.079 1.00 19.97 220 THR A C 1
ATOM 1641 O O . THR A 1 229 ? -25.115 30.060 -12.226 1.00 18.79 220 THR A O 1
ATOM 1645 N N . MET A 1 230 ? -27.168 29.521 -13.072 1.00 19.15 221 MET A N 1
ATOM 1646 C CA . MET A 1 230 ? -26.817 29.753 -14.475 1.00 18.69 221 MET A CA 1
ATOM 1647 C C . MET A 1 230 ? -27.488 30.960 -15.118 1.00 19.99 221 MET A C 1
ATOM 1648 O O . MET A 1 230 ? -27.062 31.382 -16.186 1.00 19.17 221 MET A O 1
ATOM 1653 N N . LEU A 1 231 ? -28.541 31.508 -14.489 1.00 20.10 222 LEU A N 1
ATOM 1654 C CA . LEU A 1 231 ? -29.232 32.674 -15.078 1.00 20.71 222 LEU A CA 1
ATOM 1655 C C . LEU A 1 231 ? -29.224 33.848 -14.100 1.00 20.68 222 LEU A C 1
ATOM 1656 O O . LEU A 1 231 ? -30.080 34.745 -14.144 1.00 21.05 222 LEU A O 1
ATOM 1661 N N . ASN A 1 232 ? -28.204 33.851 -13.250 1.00 21.15 223 ASN A N 1
ATOM 1662 C CA . ASN A 1 232 ? -28.066 34.843 -12.193 1.00 22.56 223 ASN A CA 1
ATOM 1663 C C . ASN A 1 232 ? -28.074 36.284 -12.710 1.00 22.48 223 ASN A C 1
ATOM 1664 O O . ASN A 1 232 ? -28.639 37.195 -12.058 1.00 23.00 223 ASN A O 1
ATOM 1669 N N . GLY A 1 233 ? -27.469 36.476 -13.883 1.00 21.08 224 GLY A N 1
ATOM 1670 C CA . GLY A 1 233 ? -27.368 37.782 -14.544 1.00 21.78 224 GLY A CA 1
ATOM 1671 C C . GLY A 1 233 ? -28.721 38.443 -14.800 1.00 22.86 224 GLY A C 1
ATOM 1672 O O . GLY A 1 233 ? -28.801 39.665 -14.927 1.00 22.25 224 GLY A O 1
ATOM 1673 N N . PHE A 1 234 ? -29.776 37.642 -14.890 1.00 22.24 225 PHE A N 1
ATOM 1674 C CA . PHE A 1 234 ? -31.121 38.167 -15.159 1.00 22.90 225 PHE A CA 1
ATOM 1675 C C . PHE A 1 234 ? -31.869 38.558 -13.881 1.00 24.62 225 PHE A C 1
ATOM 1676 O O . PHE A 1 234 ? -32.871 39.281 -13.935 1.00 24.70 225 PHE A O 1
ATOM 1684 N N . LEU A 1 235 ? -31.406 38.074 -12.737 1.00 24.66 226 LEU A N 1
ATOM 1685 C CA . LEU A 1 235 ? -32.144 38.282 -11.476 1.00 26.03 226 LEU A CA 1
ATOM 1686 C C . LEU A 1 235 ? -32.054 39.710 -10.973 1.00 29.18 226 LEU A C 1
ATOM 1687 O O . LEU A 1 235 ? -30.996 40.339 -11.026 1.00 28.08 226 LEU A O 1
ATOM 1692 N N . ILE A 1 236 ? -33.183 40.217 -10.486 1.00 30.52 227 ILE A N 1
ATOM 1693 C CA . ILE A 1 236 ? -33.265 41.591 -10.024 1.00 33.44 227 ILE A CA 1
ATOM 1694 C C . ILE A 1 236 ? -32.289 41.842 -8.855 1.00 34.04 227 ILE A C 1
ATOM 1695 O O . ILE A 1 236 ? -31.637 42.877 -8.800 1.00 36.50 227 ILE A O 1
ATOM 1700 N N . ASP A 1 237 ? -32.154 40.868 -7.962 1.00 37.68 228 ASP A N 1
ATOM 1701 C CA . ASP A 1 237 ? -31.392 41.054 -6.717 1.00 38.96 228 ASP A CA 1
ATOM 1702 C C . ASP A 1 237 ? -30.078 40.274 -6.695 1.00 38.42 228 ASP A C 1
ATOM 1703 O O . ASP A 1 237 ? -29.585 39.883 -5.622 1.00 37.64 228 ASP A O 1
ATOM 1708 N N . SER A 1 238 ? -29.498 40.048 -7.867 1.00 35.48 229 SER A N 1
ATOM 1709 C CA . SER A 1 238 ? -28.210 39.363 -7.927 1.00 33.84 229 SER A CA 1
ATOM 1710 C C . SER A 1 238 ? -27.118 40.219 -7.284 1.00 35.05 229 SER A C 1
ATOM 1711 O O . SER A 1 238 ? -27.191 41.447 -7.295 1.00 34.95 229 SER A O 1
ATOM 1714 N N . THR A 1 239 ? -26.117 39.564 -6.702 1.00 34.16 230 THR A N 1
ATOM 1715 C CA . THR A 1 239 ? -24.993 40.276 -6.100 1.00 35.50 230 THR A CA 1
ATOM 1716 C C . THR A 1 239 ? -23.708 40.207 -6.968 1.00 35.10 230 THR A C 1
ATOM 1717 O O . THR A 1 239 ? -22.882 41.115 -6.915 1.00 36.90 230 THR A O 1
ATOM 1721 N N . ILE A 1 240 ? -23.554 39.158 -7.778 1.00 28.87 231 ILE A N 1
ATOM 1722 C CA . ILE A 1 240 ? -22.398 39.050 -8.678 1.00 28.20 231 ILE A CA 1
ATOM 1723 C C . ILE A 1 240 ? -22.448 40.121 -9.758 1.00 26.45 231 ILE A C 1
ATOM 1724 O O . ILE A 1 240 ? -23.440 40.267 -10.468 1.00 24.84 231 ILE A O 1
ATOM 1729 N N . ASN A 1 241 ? -21.363 40.869 -9.876 1.00 25.21 232 ASN A N 1
ATOM 1730 C CA . ASN A 1 241 ? -21.289 41.949 -10.839 1.00 25.51 232 ASN A CA 1
ATOM 1731 C C . ASN A 1 241 ? -19.842 42.241 -11.188 1.00 25.48 232 ASN A C 1
ATOM 1732 O O . ASN A 1 241 ? -19.149 42.941 -10.442 1.00 24.08 232 ASN A O 1
ATOM 1737 N N . TRP A 1 242 ? -19.375 41.690 -12.303 1.00 22.72 233 TRP A N 1
ATOM 1738 C CA . TRP A 1 242 ? -17.964 41.838 -12.651 1.00 22.40 233 TRP A CA 1
ATOM 1739 C C . TRP A 1 242 ? -17.629 43.208 -13.151 1.00 22.75 233 TRP A C 1
ATOM 1740 O O . TRP A 1 242 ? -18.439 43.869 -13.811 1.00 21.96 233 TRP A O 1
ATOM 1751 N N . ASP A 1 243 ? -16.436 43.670 -12.799 1.00 22.15 234 ASP A N 1
ATOM 1752 C CA . ASP A 1 243 ? -15.954 44.961 -13.292 1.00 22.11 234 ASP A CA 1
ATOM 1753 C C . ASP A 1 243 ? -15.452 44.756 -14.719 1.00 21.77 234 ASP A C 1
ATOM 1754 O O . ASP A 1 243 ? -14.656 43.860 -14.968 1.00 21.86 234 ASP A O 1
ATOM 1759 N N . VAL A 1 244 ? -15.912 45.580 -15.654 1.00 21.09 235 VAL A N 1
ATOM 1760 C CA . VAL A 1 244 ? -15.592 45.361 -17.054 1.00 20.76 235 VAL A CA 1
ATOM 1761 C C . VAL A 1 244 ? -14.715 46.491 -17.602 1.00 20.74 235 VAL A C 1
ATOM 1762 O O . VAL A 1 244 ? -15.002 47.678 -17.379 1.00 22.29 235 VAL A O 1
ATOM 1766 N N . VAL A 1 245 ? -13.667 46.093 -18.322 1.00 20.26 236 VAL A N 1
ATOM 1767 C CA . VAL A 1 245 ? -12.775 46.980 -19.062 1.00 20.13 236 VAL A CA 1
ATOM 1768 C C . VAL A 1 245 ? -13.203 46.981 -20.530 1.00 20.99 236 VAL A C 1
ATOM 1769 O O . VAL A 1 245 ? -13.440 45.918 -21.110 1.00 19.92 236 VAL A O 1
ATOM 1773 N N . VAL A 1 246 ? -13.327 48.173 -21.126 1.00 20.55 237 VAL A N 1
ATOM 1774 C CA . VAL A 1 246 ? -13.522 48.278 -22.561 1.00 21.69 237 VAL A CA 1
ATOM 1775 C C . VAL A 1 246 ? -12.160 48.546 -23.214 1.00 22.00 237 VAL A C 1
ATOM 1776 O O . VAL A 1 246 ? -11.503 49.547 -22.911 1.00 22.85 237 VAL A O 1
ATOM 1780 N N . SER A 1 247 ? -11.722 47.627 -24.071 1.00 21.91 238 SER A N 1
ATOM 1781 C CA . SER A 1 247 ? -10.373 47.694 -24.649 1.00 22.65 238 SER A CA 1
ATOM 1782 C C . SER A 1 247 ? -10.330 48.696 -25.788 1.00 22.93 238 SER A C 1
ATOM 1783 O O . SER A 1 247 ? -11.264 48.735 -26.599 1.00 22.42 238 SER A O 1
ATOM 1786 N N . SER A 1 248 ? -9.219 49.419 -25.886 1.00 22.61 239 SER A N 1
ATOM 1787 C CA . SER A 1 248 ? -8.957 50.321 -27.016 1.00 24.54 239 SER A CA 1
ATOM 1788 C C . SER A 1 248 ? -8.375 49.569 -28.200 1.00 25.37 239 SER A C 1
ATOM 1789 O O . SER A 1 248 ? -8.288 50.117 -29.290 1.00 25.75 239 SER A O 1
ATOM 1792 N N . GLU A 1 249 ? -7.953 48.319 -27.987 1.00 24.90 240 GLU A N 1
ATOM 1793 C CA . GLU A 1 249 ? -7.270 47.552 -29.035 1.00 26.10 240 GLU A CA 1
ATOM 1794 C C . GLU A 1 249 ? -8.224 46.607 -29.707 1.00 24.52 240 GLU A C 1
ATOM 1795 O O . GLU A 1 249 ? -8.734 45.712 -29.052 1.00 24.81 240 GLU A O 1
ATOM 1801 N N . PRO A 1 250 ? -8.436 46.780 -31.016 1.00 24.19 241 PRO A N 1
ATOM 1802 C CA . PRO A 1 250 ? -9.219 45.783 -31.741 1.00 25.62 241 PRO A CA 1
ATOM 1803 C C . PRO A 1 250 ? -8.491 44.442 -31.872 1.00 26.75 241 PRO A C 1
ATOM 1804 O O . PRO A 1 250 ? -7.254 44.398 -31.820 1.00 26.32 241 PRO A O 1
ATOM 1808 N N . LEU A 1 251 ? -9.258 43.361 -32.0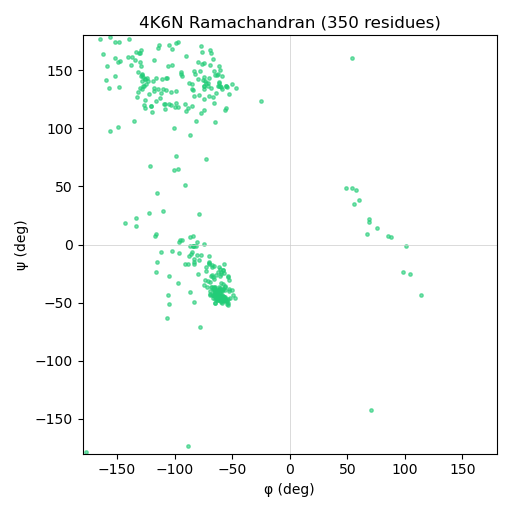14 1.00 27.24 242 LEU A N 1
ATOM 1809 C CA . LEU A 1 251 ? -8.698 42.064 -32.384 1.00 30.19 242 LEU A CA 1
ATOM 1810 C C . LEU A 1 251 ? -9.042 41.786 -33.826 1.00 31.27 242 LEU A C 1
ATOM 1811 O O . LEU A 1 251 ? -10.038 42.305 -34.342 1.00 31.28 242 LEU A O 1
ATOM 1816 N N . ASN A 1 252 ? -8.219 40.984 -34.494 1.00 31.80 243 ASN A N 1
ATOM 1817 C CA . ASN A 1 252 ? -8.564 40.512 -35.829 1.00 31.06 243 ASN A CA 1
ATOM 1818 C C . ASN A 1 252 ? -9.466 39.296 -35.676 1.00 29.92 243 ASN A C 1
ATOM 1819 O O . ASN A 1 252 ? -9.122 38.356 -34.963 1.00 31.48 243 ASN A O 1
ATOM 1824 N N . ALA A 1 253 ? -10.611 39.314 -36.340 1.00 28.33 244 ALA A N 1
ATOM 1825 C CA . ALA A 1 253 ? -11.447 38.132 -36.440 1.00 27.68 244 ALA A CA 1
ATOM 1826 C C . ALA A 1 253 ? -10.633 37.058 -37.166 1.00 26.96 244 ALA A C 1
ATOM 1827 O O . ALA A 1 253 ? -9.917 37.365 -38.131 1.00 27.68 244 ALA A O 1
ATOM 1829 N N . SER A 1 254 ? -10.722 35.818 -36.703 1.00 25.23 245 SER A N 1
ATOM 1830 C CA . SER A 1 254 ? -10.051 34.708 -37.383 1.00 24.54 245 SER A CA 1
ATOM 1831 C C . SER A 1 254 ? -10.764 33.424 -37.024 1.00 23.54 245 SER A C 1
ATOM 1832 O O . SER A 1 254 ? -11.701 33.453 -36.238 1.00 21.85 245 SER A O 1
ATOM 1835 N N . ALA A 1 255 ? -10.299 32.301 -37.580 1.00 23.40 246 ALA A N 1
ATOM 1836 C CA . ALA A 1 255 ? -10.788 30.990 -37.189 1.00 24.08 246 ALA A CA 1
ATOM 1837 C C . ALA A 1 255 ? -10.572 30.753 -35.678 1.00 23.89 246 ALA A C 1
ATOM 1838 O O . ALA A 1 255 ? -11.280 29.955 -35.064 1.00 22.11 246 ALA A O 1
ATOM 1840 N N . PHE A 1 256 ? -9.623 31.485 -35.082 1.00 22.64 247 PHE A N 1
ATOM 1841 C CA . PHE A 1 256 ? -9.273 31.281 -33.675 1.00 22.33 247 PHE A CA 1
ATOM 1842 C C . PHE A 1 256 ? -10.024 32.243 -32.766 1.00 22.14 247 PHE A C 1
ATOM 1843 O O . PHE A 1 256 ? -9.830 32.257 -31.544 1.00 21.47 247 PHE A O 1
ATOM 1851 N N . THR A 1 257 ? -10.905 33.032 -33.379 1.00 21.50 248 THR A N 1
ATOM 1852 C CA . THR A 1 257 ? -11.923 33.745 -32.606 1.00 20.63 248 THR A CA 1
ATOM 1853 C C . THR A 1 257 ? -13.307 33.101 -32.792 1.00 21.07 248 THR A C 1
ATOM 1854 O O . THR A 1 257 ? -14.039 32.931 -31.800 1.00 21.01 248 THR A O 1
ATOM 1858 N N . SER A 1 258 ? -13.652 32.743 -34.040 1.00 20.68 249 SER A N 1
ATOM 1859 C CA . SER A 1 258 ? -14.952 32.127 -34.345 1.00 21.15 249 SER A CA 1
ATOM 1860 C C . SER A 1 258 ? -15.107 30.740 -33.700 1.00 22.48 249 SER A C 1
ATOM 1861 O O . SER A 1 258 ? -16.232 30.308 -33.411 1.00 21.25 249 SER A O 1
ATOM 1864 N N . PHE A 1 259 ? -13.986 30.043 -33.519 1.00 21.05 250 PHE A N 1
ATOM 1865 C CA . PHE A 1 259 ? -13.995 28.731 -32.880 1.00 21.02 250 PHE A CA 1
ATOM 1866 C C . PHE A 1 259 ? -13.178 28.745 -31.607 1.00 21.07 250 PHE A C 1
ATOM 1867 O O . PHE A 1 259 ? -12.326 29.625 -31.431 1.00 21.21 250 PHE A O 1
ATOM 1875 N N . LYS A 1 260 ? -13.442 27.798 -30.732 1.00 32.77 251 LYS A N 1
ATOM 1876 C CA . LYS A 1 260 ? -12.797 27.687 -29.457 1.00 32.59 251 LYS A CA 1
ATOM 1877 C C . LYS A 1 260 ? -11.694 26.658 -29.570 1.00 32.86 251 LYS A C 1
ATOM 1878 O O . LYS A 1 260 ? -11.926 25.560 -29.880 1.00 33.06 251 LYS A O 1
ATOM 1884 N N . THR A 1 261 ? -10.500 27.080 -29.284 1.00 22.90 252 THR A N 1
ATOM 1885 C CA . THR A 1 261 ? -9.255 26.330 -29.329 1.00 22.44 252 THR A CA 1
ATOM 1886 C C . THR A 1 261 ? -8.222 26.755 -28.300 1.00 23.36 252 THR A C 1
ATOM 1887 O O . THR A 1 261 ? -8.401 27.719 -27.630 1.00 21.75 252 THR A O 1
ATOM 1891 N N . THR A 1 262 ? -7.117 26.034 -28.226 1.00 22.87 253 THR A N 1
ATOM 1892 C CA . THR A 1 262 ? -6.064 26.410 -27.275 1.00 24.60 253 THR A CA 1
ATOM 1893 C C . THR A 1 262 ? -5.138 27.490 -27.831 1.00 24.91 253 THR A C 1
ATOM 1894 O O . THR A 1 262 ? -4.213 27.940 -27.134 1.00 23.99 253 THR A O 1
ATOM 1898 N N . SER A 1 263 ? -5.375 27.912 -29.079 1.00 23.49 254 SER A N 1
ATOM 1899 C CA . SER A 1 263 ? -4.579 28.989 -29.663 1.00 25.37 254 SER A CA 1
ATOM 1900 C C . SER A 1 263 ? -5.217 30.309 -29.273 1.00 24.66 254 SER A C 1
ATOM 1901 O O . SER A 1 263 ? -6.170 30.775 -29.907 1.00 25.27 254 SER A O 1
ATOM 1904 N N . ARG A 1 264 ? -4.713 30.886 -28.192 1.00 24.05 255 ARG A N 1
ATOM 1905 C CA . ARG A 1 264 ? -5.409 31.976 -27.519 1.00 23.19 255 ARG A CA 1
ATOM 1906 C C . ARG A 1 264 ? -4.522 33.155 -27.172 1.00 23.67 255 ARG A C 1
ATOM 1907 O O . ARG A 1 264 ? -4.869 33.936 -26.275 1.00 23.41 255 ARG A O 1
ATOM 1915 N N . ASP A 1 265 ? -3.401 33.312 -27.884 1.00 23.42 256 ASP A N 1
ATOM 1916 C CA . ASP A 1 265 ? -2.475 34.406 -27.561 1.00 23.85 256 ASP A CA 1
ATOM 1917 C C . ASP A 1 265 ? -3.149 35.773 -27.594 1.00 22.16 256 ASP A C 1
ATOM 1918 O O . ASP A 1 265 ? -2.791 36.643 -26.820 1.00 20.41 256 ASP A O 1
ATOM 1923 N N . HIS A 1 266 ? -4.101 35.965 -28.512 1.00 21.51 257 HIS A N 1
ATOM 1924 C CA . HIS A 1 266 ? -4.865 37.222 -28.616 1.00 20.54 257 HIS A CA 1
ATOM 1925 C C . HIS A 1 266 ? -5.720 37.496 -27.406 1.00 19.93 257 HIS A C 1
ATOM 1926 O O . HIS A 1 266 ? -5.808 38.649 -26.959 1.00 19.56 257 HIS A O 1
ATOM 1933 N N . TYR A 1 267 ? -6.358 36.464 -26.858 1.00 19.52 258 TYR A N 1
ATOM 1934 C CA . TYR A 1 267 ? -7.163 36.647 -25.636 1.00 19.73 258 TYR A CA 1
ATOM 1935 C C . TYR A 1 267 ? -6.266 36.814 -24.412 1.00 20.25 258 TYR A C 1
ATOM 1936 O O . TYR A 1 267 ? -6.607 37.549 -23.474 1.00 20.42 258 TYR A O 1
ATOM 1945 N N . ALA A 1 268 ? -5.138 36.114 -24.418 1.00 20.94 259 ALA A N 1
ATOM 1946 C CA . ALA A 1 268 ? -4.184 36.215 -23.308 1.00 20.57 259 ALA A CA 1
ATOM 1947 C C . ALA A 1 268 ? -3.617 37.640 -23.244 1.00 20.11 259 ALA A C 1
ATOM 1948 O O . ALA A 1 268 ? -3.456 38.192 -22.157 1.00 20.37 259 ALA A O 1
ATOM 1950 N N . ARG A 1 269 ? -3.308 38.228 -24.405 1.00 19.14 260 ARG A N 1
ATOM 1951 C CA . ARG A 1 269 ? -2.863 39.637 -24.452 1.00 19.90 260 ARG A CA 1
ATOM 1952 C C . ARG A 1 269 ? -3.942 40.552 -23.886 1.00 19.55 260 ARG A C 1
ATOM 1953 O O . ARG A 1 269 ? -3.654 41.448 -23.070 1.00 19.67 260 ARG A O 1
ATOM 1961 N N . ALA A 1 270 ? -5.200 40.334 -24.299 1.00 18.19 261 ALA A N 1
ATOM 1962 C CA . ALA A 1 270 ? -6.298 41.150 -23.780 1.00 18.16 261 ALA A CA 1
ATOM 1963 C C . ALA A 1 270 ? -6.389 41.044 -22.259 1.00 17.54 261 ALA A C 1
ATOM 1964 O O . ALA A 1 270 ? -6.631 42.048 -21.578 1.00 18.93 261 ALA A O 1
ATOM 1966 N N . ARG A 1 271 ? -6.188 39.837 -21.727 1.00 18.01 262 ARG A N 1
ATOM 1967 C CA . ARG A 1 271 ? -6.328 39.622 -20.285 1.00 18.76 262 ARG A CA 1
ATOM 1968 C C . ARG A 1 271 ? -5.193 40.278 -19.473 1.00 19.82 262 ARG A C 1
ATOM 1969 O O . ARG A 1 271 ? -5.415 40.743 -18.351 1.00 20.07 262 ARG A O 1
ATOM 1977 N N . VAL A 1 272 ? -4.006 40.357 -20.065 1.00 18.77 263 VAL A N 1
ATOM 1978 C CA . VAL A 1 272 ? -2.913 41.113 -19.442 1.00 20.93 263 VAL A CA 1
ATOM 1979 C C . VAL A 1 272 ? -3.276 42.604 -19.407 1.00 20.05 263 VAL A C 1
ATOM 1980 O O . VAL A 1 272 ? -3.101 43.274 -18.387 1.00 18.97 263 VAL A O 1
ATOM 1984 N N . ARG A 1 273 ? -3.826 43.117 -20.505 1.00 20.18 264 ARG A N 1
ATOM 1985 C CA . ARG A 1 273 ? -4.250 44.507 -20.530 1.00 21.91 264 ARG A CA 1
ATOM 1986 C C . ARG A 1 273 ? -5.413 44.763 -19.558 1.00 20.61 264 ARG A C 1
ATOM 1987 O O . ARG A 1 273 ? -5.471 45.816 -18.931 1.00 19.86 264 ARG A O 1
ATOM 1995 N N . MET A 1 274 ? -6.319 43.790 -19.431 1.00 20.80 265 MET A N 1
ATOM 1996 C CA . MET A 1 274 ? -7.399 43.846 -18.427 1.00 20.46 265 MET A CA 1
ATOM 1997 C C . MET A 1 274 ? -6.802 43.999 -17.026 1.00 21.09 265 MET A C 1
ATOM 1998 O O . MET A 1 274 ? -7.236 44.838 -16.233 1.00 20.55 265 MET A O 1
ATOM 2003 N N . GLN A 1 275 ? -5.806 43.162 -16.734 1.00 21.29 266 GLN A N 1
ATOM 2004 C CA . GLN A 1 275 ? -5.109 43.210 -15.441 1.00 22.17 266 GLN A CA 1
ATOM 2005 C C . GLN A 1 275 ? -4.541 44.607 -15.127 1.00 22.23 266 GLN A C 1
ATOM 2006 O O . GLN A 1 275 ? -4.765 45.150 -14.035 1.00 22.02 266 GLN A O 1
ATOM 2012 N N . THR A 1 276 ? -3.835 45.197 -16.091 1.00 21.28 267 THR A N 1
ATOM 2013 C CA . THR A 1 276 ? -3.325 46.567 -15.951 1.00 22.79 267 THR A CA 1
ATOM 2014 C C . THR A 1 276 ? -4.468 47.531 -15.618 1.00 22.66 267 THR A C 1
ATOM 2015 O O . THR A 1 276 ? -4.370 48.331 -14.666 1.00 22.16 267 THR A O 1
ATOM 2019 N N . ALA A 1 277 ? -5.534 47.484 -16.412 1.00 21.30 268 ALA A N 1
ATOM 2020 C CA . ALA A 1 277 ? -6.641 48.445 -16.256 1.00 22.76 268 ALA A CA 1
ATOM 2021 C C . ALA A 1 277 ? -7.393 48.290 -14.937 1.00 22.69 268 ALA A C 1
ATOM 2022 O O . ALA A 1 277 ? -7.724 49.294 -14.294 1.00 24.73 268 ALA A O 1
ATOM 2024 N N . ILE A 1 278 ? -7.624 47.052 -14.534 1.00 22.44 269 ILE A N 1
ATOM 2025 C CA . ILE A 1 278 ? -8.359 46.746 -13.295 1.00 24.32 269 ILE A CA 1
ATOM 2026 C C . ILE A 1 278 ? -7.516 47.143 -12.074 1.00 26.46 269 ILE A C 1
ATOM 2027 O O . ILE A 1 278 ? -8.011 47.771 -11.118 1.00 25.58 269 ILE A O 1
ATOM 2032 N N . ASN A 1 279 ? -6.231 46.821 -12.117 1.00 27.44 270 ASN A N 1
ATOM 2033 C CA . ASN A 1 279 ? -5.317 47.289 -11.052 1.00 28.73 270 ASN A CA 1
ATOM 2034 C C . ASN A 1 279 ? -5.193 48.800 -10.949 1.00 30.58 270 ASN A C 1
ATOM 2035 O O . ASN A 1 279 ? -5.162 49.337 -9.831 1.00 33.60 270 ASN A O 1
ATOM 2040 N N . ASN A 1 280 ? -5.140 49.497 -12.087 1.00 33.33 271 ASN A N 1
ATOM 2041 C CA . ASN A 1 280 ? -5.203 50.967 -12.083 1.00 37.39 271 ASN A CA 1
ATOM 2042 C C . ASN A 1 280 ? -6.508 51.439 -11.416 1.00 40.98 271 ASN A C 1
ATOM 2043 O O . ASN A 1 280 ? -6.484 52.273 -10.512 1.00 43.01 271 ASN A O 1
ATOM 2048 N N . LEU A 1 281 ? -7.639 50.882 -11.852 1.00 39.66 272 LEU A N 1
ATOM 2049 C CA . LEU A 1 281 ? -8.960 51.219 -11.294 1.00 41.20 272 LEU A CA 1
ATOM 2050 C C . LEU A 1 281 ? -9.034 50.998 -9.774 1.00 41.97 272 LEU A C 1
ATOM 2051 O O . LEU A 1 281 ? -9.520 51.867 -9.050 1.00 41.97 272 LEU A O 1
ATOM 2056 N N . ARG A 1 282 ? -8.565 49.836 -9.314 1.00 38.91 273 ARG A N 1
ATOM 2057 C CA . ARG A 1 282 ? -8.709 49.417 -7.920 1.00 40.53 273 ARG A CA 1
ATOM 2058 C C . ARG A 1 282 ? -7.573 49.941 -7.045 1.00 44.70 273 ARG A C 1
ATOM 2059 O O . ARG A 1 282 ? -7.563 49.702 -5.833 1.00 47.73 273 ARG A O 1
ATOM 2067 N N . GLY A 1 283 ? -6.632 50.665 -7.657 1.00 44.31 274 GLY A N 1
ATOM 2068 C CA . GLY A 1 283 ? -5.485 51.240 -6.952 1.00 47.69 274 GLY A CA 1
ATOM 2069 C C . GLY A 1 283 ? -4.433 50.264 -6.427 1.00 48.89 274 GLY A C 1
ATOM 2070 O O . GLY A 1 283 ? -3.690 50.589 -5.500 1.00 49.13 274 GLY A O 1
ATOM 2071 N N . SER A 1 284 ? -4.366 49.067 -7.005 1.00 45.94 275 SER A N 1
ATOM 2072 C CA . SER A 1 284 ? -3.351 48.093 -6.622 1.00 45.17 275 SER A CA 1
ATOM 2073 C C . SER A 1 284 ? -2.218 48.047 -7.661 1.00 43.26 275 SER A C 1
ATOM 2074 O O . SER A 1 284 ? -2.337 48.646 -8.728 1.00 42.36 275 SER A O 1
ATOM 2077 N N . GLU A 1 285 ? -1.111 47.387 -7.328 1.00 43.20 276 GLU A N 1
ATOM 2078 C CA . GLU A 1 285 ? 0.050 47.305 -8.230 1.00 43.70 276 GLU A CA 1
ATOM 2079 C C . GLU A 1 285 ? -0.350 46.600 -9.528 1.00 38.04 276 GLU A C 1
ATOM 2080 O O . GLU A 1 285 ? -1.068 45.615 -9.470 1.00 35.91 276 GLU A O 1
ATOM 2086 N N . PRO A 1 286 ? 0.151 47.082 -10.684 1.00 37.89 277 PRO A N 1
ATOM 2087 C CA . PRO A 1 286 ? -0.303 46.617 -12.006 1.00 37.11 277 PRO A CA 1
ATOM 2088 C C . PRO A 1 286 ? -0.090 45.121 -12.233 1.00 36.47 277 PRO A C 1
ATOM 2089 O O . PRO A 1 286 ? -0.785 44.510 -13.056 1.00 35.45 277 PRO A O 1
ATOM 2093 N N . THR A 1 287 ? 0.855 44.549 -11.495 1.00 35.39 278 THR A N 1
ATOM 2094 C CA . THR A 1 287 ? 1.221 43.136 -11.592 1.00 34.98 278 THR A CA 1
ATOM 2095 C C . THR A 1 287 ? 0.383 42.196 -10.710 1.00 33.69 278 THR A C 1
ATOM 2096 O O . THR A 1 287 ? 0.488 40.982 -10.851 1.00 34.88 278 THR A O 1
ATOM 2100 N N . SER A 1 288 ? -0.445 42.732 -9.812 1.00 33.84 279 SER A N 1
ATOM 2101 C CA . SER A 1 288 ? -1.307 41.889 -8.954 1.00 35.44 279 SER A CA 1
ATOM 2102 C C . SER A 1 288 ? -2.353 41.119 -9.748 1.00 36.51 279 SER A C 1
ATOM 2103 O O . SER A 1 288 ? -2.866 41.612 -10.753 1.00 33.78 279 SER A O 1
ATOM 2106 N N . SER A 1 289 ? -2.660 39.916 -9.276 1.00 35.50 280 SER A N 1
ATOM 2107 C CA . SER A 1 289 ? -3.750 39.118 -9.792 1.00 37.58 280 SER A CA 1
ATOM 2108 C C . SER A 1 289 ? -5.082 39.851 -9.664 1.00 33.50 280 SER A C 1
ATOM 2109 O O . SER A 1 289 ? -5.290 40.591 -8.717 1.00 34.26 280 SER A O 1
ATOM 2112 N N . VAL A 1 290 ? -5.964 39.650 -10.639 1.00 31.96 281 VAL A N 1
ATOM 2113 C CA . VAL A 1 290 ? -7.305 40.249 -10.619 1.00 29.90 281 VAL A CA 1
ATOM 2114 C C . VAL A 1 290 ? -8.388 39.197 -10.869 1.00 30.74 281 VAL A C 1
ATOM 2115 O O . VAL A 1 290 ? -8.187 38.267 -11.649 1.00 30.75 281 VAL A O 1
ATOM 2119 N N . SER A 1 291 ? -9.538 39.344 -10.223 1.00 29.37 282 SER A N 1
ATOM 2120 C CA . SER A 1 291 ? -10.652 38.433 -10.470 1.00 28.86 282 SER A CA 1
ATOM 2121 C C . SER A 1 291 ? -11.947 39.246 -10.507 1.00 26.20 282 SER A C 1
ATOM 2122 O O . SER A 1 291 ? -11.922 40.467 -10.306 1.00 24.64 282 SER A O 1
ATOM 2125 N N . GLN A 1 292 ? -13.062 38.573 -10.781 1.00 25.40 283 GLN A N 1
ATOM 2126 C CA . GLN A 1 292 ? -14.361 39.237 -10.960 1.00 27.81 283 GLN A CA 1
ATOM 2127 C C . GLN A 1 292 ? -14.262 40.422 -11.924 1.00 24.26 283 GLN A C 1
ATOM 2128 O O . GLN A 1 292 ? -14.705 41.541 -11.647 1.00 23.47 283 GLN A O 1
ATOM 2134 N N . CYS A 1 293 ? -13.641 40.155 -13.065 1.00 22.21 284 CYS A N 1
ATOM 2135 C CA . CYS A 1 293 ? -13.493 41.190 -14.075 1.00 22.44 284 CYS A CA 1
ATOM 2136 C C . CYS A 1 293 ? -13.414 40.545 -15.446 1.00 21.18 284 CYS A C 1
ATOM 2137 O O . CYS A 1 293 ? -13.118 39.332 -15.574 1.00 19.80 284 CYS A O 1
ATOM 2140 N N . GLU A 1 294 ? -13.691 41.351 -16.467 1.00 19.48 285 GLU A N 1
ATOM 2141 C CA . GLU A 1 294 ? -13.633 40.871 -17.851 1.00 19.27 285 GLU A CA 1
ATOM 2142 C C . GLU A 1 294 ? -13.224 42.070 -18.693 1.00 19.37 285 GLU A C 1
ATOM 2143 O O . GLU A 1 294 ? -13.417 43.229 -18.284 1.00 20.49 285 GLU A O 1
ATOM 2149 N N . ILE A 1 295 ? -12.668 41.790 -19.857 1.00 17.68 286 ILE A N 1
ATOM 2150 C CA . ILE A 1 295 ? -12.381 42.810 -20.845 1.00 17.46 286 ILE A CA 1
ATOM 2151 C C . ILE A 1 295 ? -13.185 42.527 -22.133 1.00 17.49 286 ILE A C 1
ATOM 2152 O O . ILE A 1 295 ? -13.265 41.387 -22.579 1.00 17.47 286 ILE A O 1
ATOM 2157 N N . LEU A 1 296 ? -13.800 43.571 -22.690 1.00 17.83 287 LEU A N 1
ATOM 2158 C CA . LEU A 1 296 ? -14.548 43.480 -23.943 1.00 18.33 287 LEU A CA 1
ATOM 2159 C C . LEU A 1 296 ? -13.742 44.160 -25.041 1.00 19.04 287 LEU A C 1
ATOM 2160 O O . LEU A 1 296 ? -13.062 45.167 -24.791 1.00 19.38 287 LEU A O 1
ATOM 2165 N N . PHE A 1 297 ? -13.789 43.613 -26.249 1.00 18.60 288 PHE A N 1
ATOM 2166 C CA . PHE A 1 297 ? -13.004 44.194 -27.363 1.00 18.81 288 PHE A CA 1
ATOM 2167 C C . PHE A 1 297 ? -13.821 44.143 -28.640 1.00 18.69 288 PHE A C 1
ATOM 2168 O O . PHE A 1 297 ? -14.794 43.383 -28.730 1.00 17.31 288 PHE A O 1
ATOM 2176 N N . SER A 1 298 ? -13.422 44.965 -29.619 1.00 19.71 289 SER A N 1
ATOM 2177 C CA . SER A 1 298 ? -14.101 45.027 -30.902 1.00 20.28 289 SER A CA 1
ATOM 2178 C C . SER A 1 298 ? -13.247 44.304 -31.947 1.00 20.45 289 SER A C 1
ATOM 2179 O O . SER A 1 298 ? -12.091 43.922 -31.681 1.00 21.05 289 SER A O 1
ATOM 2182 N N . ASN A 1 299 ? -13.806 44.117 -33.136 1.00 20.30 290 ASN A N 1
ATOM 2183 C CA . ASN A 1 299 ? -12.996 43.682 -34.272 1.00 22.21 290 ASN A CA 1
ATOM 2184 C C . ASN A 1 299 ? -12.428 44.912 -34.957 1.00 23.95 290 ASN A C 1
ATOM 2185 O O . ASN A 1 299 ? -12.591 46.034 -34.449 1.00 22.36 290 ASN A O 1
ATOM 2190 N N . LYS A 1 300 ? -11.778 44.715 -36.101 1.00 25.34 291 LYS A N 1
ATOM 2191 C CA . LYS A 1 300 ? -11.132 45.836 -36.787 1.00 30.35 291 LYS A CA 1
ATOM 2192 C C . LYS A 1 300 ? -12.109 46.894 -37.268 1.00 31.22 291 LYS A C 1
ATOM 2193 O O . LYS A 1 300 ? -11.725 48.055 -37.408 1.00 34.43 291 LYS A O 1
ATOM 2199 N N . SER A 1 301 ? -13.363 46.510 -37.519 1.00 29.15 292 SER A N 1
ATOM 2200 C CA . SER A 1 301 ? -14.375 47.4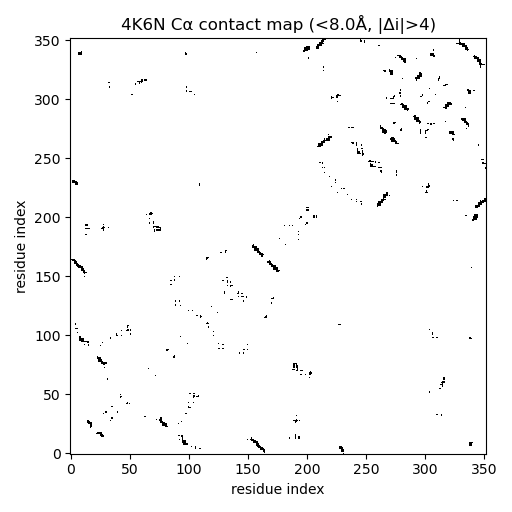94 -37.954 1.00 30.63 292 SER A CA 1
ATOM 2201 C C . SER A 1 301 ? -14.995 48.300 -36.808 1.00 29.69 292 SER A C 1
ATOM 2202 O O . SER A 1 301 ? -15.835 49.159 -37.043 1.00 31.04 292 SER A O 1
ATOM 2205 N N . GLY A 1 302 ? -14.591 48.022 -35.574 1.00 27.67 293 GLY A N 1
ATOM 2206 C CA . GLY A 1 302 ? -15.082 48.763 -34.410 1.00 25.45 293 GLY A CA 1
ATOM 2207 C C . GLY A 1 302 ? -16.360 48.190 -33.814 1.00 23.95 293 GLY A C 1
ATOM 2208 O O . GLY A 1 302 ? -16.933 48.789 -32.918 1.00 23.86 293 GLY A O 1
ATOM 2209 N N . LEU A 1 303 ? -16.820 47.033 -34.304 1.00 23.01 294 LEU A N 1
ATOM 2210 C CA . LEU A 1 303 ? -17.970 46.387 -33.684 1.00 21.49 294 LEU A CA 1
ATOM 2211 C C . LEU A 1 303 ? -17.534 45.521 -32.496 1.00 21.38 294 LEU A C 1
ATOM 2212 O O . LEU A 1 303 ? -16.582 44.740 -32.598 1.00 20.60 294 LEU A O 1
ATOM 2217 N N . LEU A 1 304 ? -18.257 45.655 -31.391 1.00 19.73 295 LEU A N 1
ATOM 2218 C CA . LEU A 1 304 ? -18.046 44.835 -30.215 1.00 19.41 295 LEU A CA 1
ATOM 2219 C C . LEU A 1 304 ? -18.135 43.357 -30.576 1.00 19.20 295 LEU A C 1
ATOM 2220 O O . LEU A 1 304 ? -19.002 42.958 -31.350 1.00 18.01 295 LEU A O 1
ATOM 2225 N N . MET A 1 305 ? -17.211 42.553 -30.058 1.00 18.89 296 MET A N 1
ATOM 2226 C CA . MET A 1 305 ? -17.203 41.138 -30.368 1.00 19.25 296 MET A CA 1
ATOM 2227 C C . MET A 1 305 ? -17.677 40.317 -29.184 1.00 19.19 296 MET A C 1
ATOM 2228 O O . MET A 1 305 ? -18.689 39.646 -29.270 1.00 18.84 296 MET A O 1
ATOM 2233 N N . GLU A 1 306 ? -16.912 40.379 -28.089 1.00 18.11 297 GLU A N 1
ATOM 2234 C CA . GLU A 1 306 ? -17.065 39.454 -26.973 1.00 18.38 297 GLU A CA 1
ATOM 2235 C C . GLU A 1 306 ? -16.074 39.859 -25.875 1.00 18.36 297 GLU A C 1
ATOM 2236 O O . GLU A 1 306 ? -15.376 40.871 -26.005 1.00 18.57 297 GLU A O 1
ATOM 2242 N N . GLY A 1 307 ? -16.061 39.089 -24.790 1.00 17.56 298 GLY A N 1
ATOM 2243 C CA . GLY A 1 307 ? -15.037 39.194 -23.746 1.00 17.40 298 GLY A CA 1
ATOM 2244 C C . GLY A 1 307 ? -13.975 38.120 -23.929 1.00 17.49 298 GLY A C 1
ATOM 2245 O O . GLY A 1 307 ? -14.099 37.216 -24.793 1.00 18.03 298 GLY A O 1
ATOM 2246 N N . SER A 1 308 ? -12.915 38.191 -23.120 1.00 17.52 299 SER A N 1
ATOM 2247 C CA . SER A 1 308 ? -11.841 37.186 -23.208 1.00 17.56 299 SER A CA 1
ATOM 2248 C C . SER A 1 308 ? -12.291 35.739 -22.944 1.00 18.06 299 SER A C 1
ATOM 2249 O O . SER A 1 308 ? -11.739 34.817 -23.520 1.00 17.04 299 SER A O 1
ATOM 2252 N N . ILE A 1 309 ? -13.274 35.547 -22.066 1.00 17.71 300 ILE A N 1
ATOM 2253 C CA . ILE A 1 309 ? -13.762 34.213 -21.705 1.00 18.47 300 ILE A CA 1
ATOM 2254 C C . ILE A 1 309 ? -15.307 34.137 -21.712 1.00 18.93 300 ILE A C 1
ATOM 2255 O O . ILE A 1 309 ? -15.902 33.200 -21.160 1.00 18.83 300 ILE A O 1
ATOM 2260 N N . THR A 1 310 ? -15.965 35.122 -22.338 1.00 18.25 301 THR A N 1
ATOM 2261 C CA . THR A 1 310 ? -17.430 35.147 -22.310 1.00 18.00 301 THR A CA 1
ATOM 2262 C C . THR A 1 310 ? -17.939 35.753 -23.616 1.00 17.57 301 THR A C 1
ATOM 2263 O O . THR A 1 310 ? -17.208 36.495 -24.282 1.00 18.19 301 THR A O 1
ATOM 2267 N N . ASN A 1 311 ? -19.188 35.446 -23.965 1.00 16.81 302 ASN A N 1
ATOM 2268 C CA . ASN A 1 311 ? -19.924 36.287 -24.913 1.00 17.25 302 ASN A CA 1
ATOM 2269 C C . ASN A 1 311 ? -20.667 37.373 -24.116 1.00 17.63 302 ASN A C 1
ATOM 2270 O O . ASN A 1 311 ? -20.841 37.239 -22.909 1.00 19.39 302 ASN A O 1
ATOM 2275 N N . VAL A 1 312 ? -21.085 38.438 -24.784 1.00 17.87 303 VAL A N 1
ATOM 2276 C CA . VAL A 1 312 ? -21.608 39.647 -24.113 1.00 17.93 303 VAL A CA 1
ATOM 2277 C C . VAL A 1 312 ? -22.964 40.053 -24.688 1.00 18.39 303 VAL A C 1
ATOM 2278 O O . VAL A 1 312 ? -23.240 39.867 -25.884 1.00 18.70 303 VAL A O 1
ATOM 2282 N N . ALA A 1 313 ? -23.827 40.600 -23.838 1.00 18.80 304 ALA A N 1
ATOM 2283 C CA . ALA A 1 313 ? -24.989 41.298 -24.340 1.00 19.75 304 ALA A CA 1
ATOM 2284 C C . ALA A 1 313 ? -24.990 42.678 -23.694 1.00 19.58 304 ALA A C 1
ATOM 2285 O O . ALA A 1 313 ? -24.678 42.825 -22.514 1.00 20.30 304 ALA A O 1
ATOM 2287 N N . VAL A 1 314 ? -25.264 43.704 -24.471 1.00 20.81 305 VAL A N 1
ATOM 2288 C CA . VAL A 1 314 ? -25.386 45.048 -23.886 1.00 21.72 305 VAL A CA 1
ATOM 2289 C C . VAL A 1 314 ? -26.864 45.317 -23.596 1.00 24.21 305 VAL A C 1
ATOM 2290 O O . VAL A 1 314 ? -27.739 44.809 -24.308 1.00 24.95 305 VAL A O 1
ATOM 2294 N N . ILE A 1 315 ? -27.136 46.102 -22.550 1.00 27.22 306 ILE A N 1
ATOM 2295 C CA . ILE A 1 315 ? -28.506 46.487 -22.184 1.00 29.00 306 ILE A CA 1
ATOM 2296 C C . ILE A 1 315 ? -28.902 47.758 -22.930 1.00 31.60 306 ILE A C 1
ATOM 2297 O O . ILE A 1 315 ? -28.250 48.789 -22.784 1.00 32.65 306 ILE A O 1
ATOM 2302 N N . GLN A 1 316 ? -29.925 47.659 -23.770 1.00 30.65 307 GLN A N 1
ATOM 2303 C CA . GLN A 1 316 ? -30.478 48.808 -24.460 1.00 35.50 307 GLN A CA 1
ATOM 2304 C C . GLN A 1 316 ? -31.896 49.014 -23.961 1.00 38.32 307 GLN A C 1
ATOM 2305 O O . GLN A 1 316 ? -32.451 48.145 -23.278 1.00 37.23 307 GLN A O 1
ATOM 2311 N N . LYS A 1 317 ? -32.480 50.157 -24.315 1.00 40.55 308 LYS A N 1
ATOM 2312 C CA . LYS A 1 317 ? -33.889 50.418 -24.036 1.00 47.13 308 LYS A CA 1
ATOM 2313 C C . LYS A 1 317 ? -34.626 50.883 -25.288 1.00 50.53 308 LYS A C 1
ATOM 2314 O O . LYS A 1 317 ? -34.031 51.428 -26.208 1.00 50.88 308 LYS A O 1
ATOM 2320 N N . ASP A 1 318 ? -35.925 50.629 -25.325 1.00 59.84 309 ASP A N 1
ATOM 2321 C CA . ASP A 1 318 ? -36.827 51.329 -26.242 1.00 66.13 309 ASP A CA 1
ATOM 2322 C C . ASP A 1 318 ? -38.011 51.831 -25.423 1.00 69.60 309 ASP A C 1
ATOM 2323 O O . ASP A 1 318 ? -38.278 51.290 -24.346 1.00 70.33 309 ASP A O 1
ATOM 2328 N N . PRO A 1 319 ? 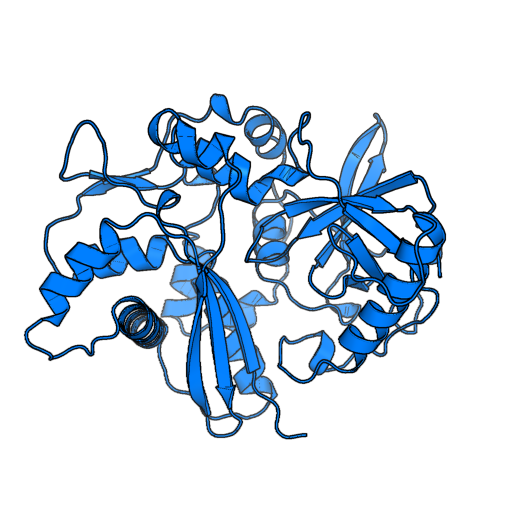-38.719 52.875 -25.905 1.00 73.76 310 PRO A N 1
ATOM 2329 C CA . PRO A 1 319 ? -39.971 53.191 -25.214 1.00 73.13 310 PRO A CA 1
ATOM 2330 C C . PRO A 1 319 ? -40.889 51.948 -25.139 1.00 74.17 310 PRO A C 1
ATOM 2331 O O . PRO A 1 319 ? -41.007 51.218 -26.124 1.00 73.77 310 PRO A O 1
ATOM 2335 N N . ASN A 1 320 ? -41.504 51.686 -23.985 1.00 72.24 311 ASN A N 1
ATOM 2336 C CA . ASN A 1 320 ? -41.410 52.542 -22.805 1.00 72.19 311 ASN A CA 1
ATOM 2337 C C . ASN A 1 320 ? -40.398 52.077 -21.763 1.00 69.94 311 ASN A C 1
ATOM 2338 O O . ASN A 1 320 ? -40.769 51.521 -20.722 1.00 71.57 311 ASN A O 1
ATOM 2343 N N . GLY A 1 321 ? -39.120 52.312 -22.051 1.00 66.26 312 GLY A N 1
ATOM 2344 C CA . GLY A 1 321 ? -38.038 52.021 -21.110 1.00 62.02 312 GLY A CA 1
ATOM 2345 C C . GLY A 1 321 ? -37.789 50.551 -20.809 1.00 57.87 312 GLY A C 1
ATOM 2346 O O . GLY A 1 321 ? -37.018 50.226 -19.900 1.00 58.37 312 GLY A O 1
ATOM 2347 N N . SER A 1 322 ? -38.440 49.659 -21.557 1.00 54.25 313 SER A N 1
ATOM 2348 C CA . SER A 1 322 ? -38.197 48.218 -21.411 1.00 52.62 313 SER A CA 1
ATOM 2349 C C . SER A 1 322 ? -36.794 47.836 -21.905 1.00 48.54 313 SER A C 1
ATOM 2350 O O . SER A 1 322 ? -36.358 48.283 -22.970 1.00 45.32 313 SER A O 1
ATOM 2353 N N . LYS A 1 323 ? -36.102 47.018 -21.115 1.00 44.98 314 LYS A N 1
ATOM 2354 C CA . LYS A 1 323 ? -34.747 46.584 -21.436 1.00 42.45 314 LYS A CA 1
ATOM 2355 C C . LYS A 1 323 ? -34.758 45.533 -22.537 1.00 38.86 314 LYS A C 1
ATOM 2356 O O . LYS A 1 323 ? -35.646 44.687 -22.580 1.00 37.97 314 LYS A O 1
ATOM 2362 N N . LYS A 1 324 ? -33.783 45.606 -23.437 1.00 34.23 315 LYS A N 1
ATOM 2363 C CA . LYS A 1 324 ? -33.508 44.500 -24.344 1.00 33.43 315 LYS A CA 1
ATOM 2364 C C . LYS A 1 324 ? -32.017 44.168 -24.248 1.00 29.50 315 LYS A C 1
ATOM 2365 O O . LYS A 1 324 ? -31.190 45.056 -24.013 1.00 29.93 315 LYS A O 1
ATOM 2371 N N . TYR A 1 325 ? -31.682 42.893 -24.385 1.00 26.03 316 TYR A N 1
ATOM 2372 C CA . TYR A 1 325 ? -30.301 42.473 -24.206 1.00 24.44 316 TYR A CA 1
ATOM 2373 C C . TYR A 1 325 ? -29.777 42.112 -25.583 1.00 23.38 316 TYR A C 1
ATOM 2374 O O . TYR A 1 325 ? -30.287 41.191 -26.224 1.00 23.90 316 TYR A O 1
ATOM 2383 N N . VAL A 1 326 ? -28.779 42.853 -26.047 1.00 22.63 317 VAL A N 1
ATOM 2384 C CA . VAL A 1 326 ? -28.392 42.788 -27.449 1.00 22.32 317 VAL A CA 1
ATOM 2385 C C . VAL A 1 326 ? -26.973 42.240 -27.578 1.00 21.64 317 VAL A C 1
ATOM 2386 O O . VAL A 1 326 ? -26.047 42.786 -27.000 1.00 21.55 317 VAL A O 1
ATOM 2390 N N . THR A 1 327 ? -26.816 41.162 -28.345 1.00 20.60 318 THR A N 1
ATOM 2391 C CA . THR A 1 327 ? -25.554 40.433 -28.391 1.00 19.82 318 THR A CA 1
ATOM 2392 C C . THR A 1 327 ? -24.983 40.531 -29.802 1.00 19.90 318 THR A C 1
ATOM 2393 O O . THR A 1 327 ? -25.737 40.536 -30.772 1.00 19.99 318 THR A O 1
ATOM 2397 N N . PRO A 1 328 ? -23.651 40.632 -29.923 1.00 19.69 319 PRO A N 1
ATOM 2398 C CA . PRO A 1 328 ? -23.065 40.764 -31.259 1.00 19.78 319 PRO A CA 1
ATOM 2399 C C . PRO A 1 328 ? -23.379 39.548 -32.153 1.00 20.42 319 PRO A C 1
ATOM 2400 O O . PRO A 1 328 ? -23.506 38.442 -31.639 1.00 19.05 319 PRO A O 1
ATOM 2404 N N . ARG A 1 329 ? -23.456 39.783 -33.470 1.00 20.14 320 ARG A N 1
ATOM 2405 C CA . ARG A 1 329 ? -23.640 38.729 -34.468 1.00 21.46 320 ARG A CA 1
ATOM 2406 C C . ARG A 1 329 ? -22.345 37.955 -34.710 1.00 20.77 320 ARG A C 1
ATOM 2407 O O . ARG A 1 329 ? -21.249 38.498 -34.536 1.00 21.81 320 ARG A O 1
ATOM 2415 N N . LEU A 1 330 ? -22.461 36.710 -35.168 1.00 20.52 321 LEU A N 1
ATOM 2416 C CA . LEU A 1 330 ? -21.241 35.928 -35.480 1.00 21.67 321 LEU A CA 1
ATOM 2417 C C . LEU A 1 330 ? -20.395 36.554 -36.593 1.00 22.10 321 LEU A C 1
ATOM 2418 O O . LEU A 1 330 ? -19.182 36.295 -36.684 1.00 21.20 321 LEU A O 1
ATOM 2423 N N . ALA A 1 331 ? -21.038 37.359 -37.445 1.00 22.63 322 ALA A N 1
ATOM 2424 C CA . ALA A 1 331 ? -20.300 38.095 -38.481 1.00 23.16 322 ALA A CA 1
ATOM 2425 C C . ALA A 1 331 ? -19.186 39.003 -37.895 1.00 22.17 322 ALA A C 1
ATOM 2426 O O . ALA A 1 331 ? -18.252 39.397 -38.607 1.00 22.11 322 ALA A O 1
ATOM 2428 N N . THR A 1 332 ? -19.236 39.296 -36.591 1.00 21.93 323 THR A N 1
ATOM 2429 C CA . THR A 1 332 ? -18.148 40.076 -35.967 1.00 21.27 323 THR A CA 1
ATOM 2430 C C . THR A 1 332 ? -16.851 39.289 -35.796 1.00 21.87 323 THR A C 1
ATOM 2431 O O . THR A 1 332 ? -15.776 39.868 -35.591 1.00 22.51 323 THR A O 1
ATOM 2435 N N . GLY A 1 333 ? -16.958 37.974 -35.828 1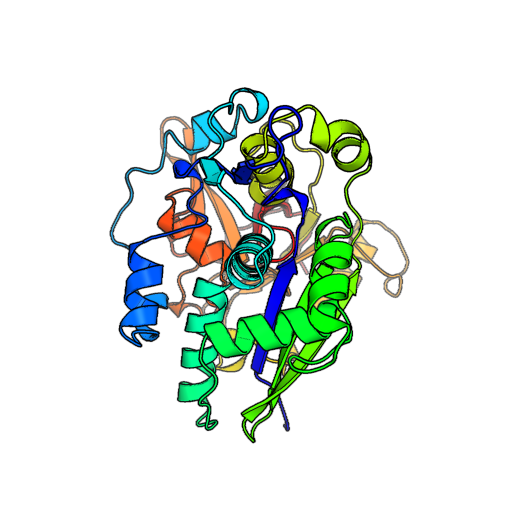.00 21.85 324 GLY A N 1
ATOM 2436 C CA . GLY A 1 333 ? -15.825 37.107 -35.546 1.00 22.54 324 GLY A CA 1
ATOM 2437 C C . GLY A 1 333 ? -15.839 36.534 -34.132 1.00 22.70 324 GLY A C 1
ATOM 2438 O O . GLY A 1 333 ? -14.964 35.737 -33.790 1.00 22.11 324 GLY A O 1
ATOM 2439 N N . CYS A 1 334 ? -16.829 36.896 -33.314 1.00 21.51 325 CYS A N 1
ATOM 2440 C CA . CYS A 1 334 ? -16.857 36.394 -31.942 1.00 21.54 325 CYS A CA 1
ATOM 2441 C C . CYS A 1 334 ? -17.092 34.882 -31.891 1.00 21.15 325 CYS A C 1
ATOM 2442 O O . CYS A 1 334 ? -17.577 34.274 -32.852 1.00 19.97 325 CYS A O 1
ATOM 2445 N N . LEU A 1 335 ? -16.731 34.262 -30.776 1.00 20.91 326 LEU A N 1
ATOM 2446 C CA . LEU A 1 335 ? -16.987 32.820 -30.635 1.00 19.89 326 LEU A CA 1
ATOM 2447 C C . LEU A 1 335 ? -18.495 32.521 -30.691 1.00 19.69 326 LEU A C 1
ATOM 2448 O O . LEU A 1 335 ? -19.297 33.249 -30.078 1.00 18.91 326 LEU A O 1
ATOM 2453 N N . CYS A 1 336 ? -18.876 31.473 -31.436 1.00 19.34 327 CYS A N 1
ATOM 2454 C CA . CYS 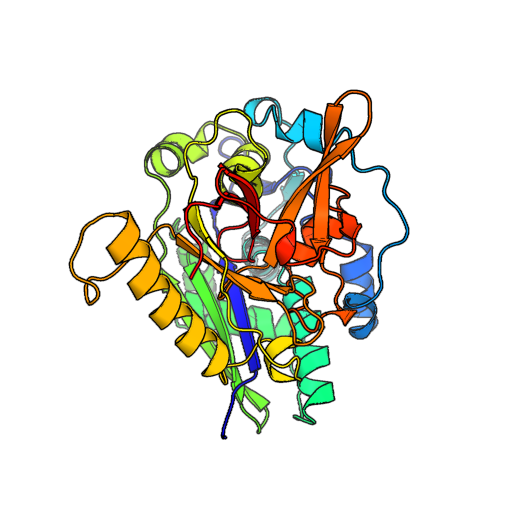A 1 336 ? -20.245 30.958 -31.377 1.00 19.81 327 CYS A CA 1
ATOM 2455 C C . CYS A 1 336 ? -20.467 30.219 -30.040 1.00 19.65 327 CYS A C 1
ATOM 2456 O O . CYS A 1 336 ? -20.534 28.993 -29.987 1.00 19.59 327 CYS A O 1
ATOM 2459 N N . GLY A 1 337 ? -20.585 30.985 -28.960 1.00 20.41 328 GLY A N 1
ATOM 2460 C CA . GLY A 1 337 ? -20.686 30.405 -27.602 1.00 18.83 328 GLY A CA 1
ATOM 2461 C C . GLY A 1 337 ? -21.936 29.571 -27.465 1.00 19.16 328 GLY A C 1
ATOM 2462 O O . GLY A 1 337 ? -22.963 29.886 -28.074 1.00 18.58 328 GLY A O 1
ATOM 2463 N N . THR A 1 338 ? -21.844 28.493 -26.681 1.00 18.28 329 THR A N 1
ATOM 2464 C CA . THR A 1 338 ? -22.998 27.648 -26.426 1.00 18.12 329 THR A CA 1
ATOM 2465 C C . THR A 1 338 ? -23.997 28.346 -25.510 1.00 18.21 329 THR A C 1
ATOM 2466 O O . THR A 1 338 ? -25.194 28.207 -25.714 1.00 17.54 329 THR A O 1
ATOM 2470 N N . MET A 1 339 ? -23.512 29.118 -24.533 1.00 16.41 330 MET A N 1
ATOM 2471 C CA . MET A 1 339 ? -24.421 29.837 -23.648 1.00 16.91 330 MET A CA 1
ATOM 2472 C C . MET A 1 339 ? -25.127 30.945 -24.436 1.00 16.30 330 MET A C 1
ATOM 2473 O O . MET A 1 339 ? -26.346 31.170 -24.270 1.00 16.82 330 MET A O 1
ATOM 2478 N N . ARG A 1 340 ? -24.382 31.606 -25.307 1.00 15.80 331 ARG A N 1
ATOM 2479 C CA . ARG A 1 340 ? -24.978 32.574 -26.249 1.00 17.27 331 ARG A CA 1
ATOM 2480 C C . ARG A 1 340 ? -26.102 31.899 -27.069 1.00 17.47 331 ARG A C 1
ATOM 2481 O O . ARG A 1 340 ? -27.187 32.447 -27.234 1.00 17.56 331 ARG A O 1
ATOM 2489 N N . HIS A 1 341 ? -25.805 30.722 -27.628 1.00 17.64 332 HIS A N 1
ATOM 2490 C CA . HIS A 1 341 ? -26.782 30.018 -28.456 1.00 18.98 332 HIS A CA 1
ATOM 2491 C C . HIS A 1 341 ? -28.037 29.681 -27.668 1.00 18.69 332 HIS A C 1
ATOM 2492 O O . HIS A 1 341 ? -29.160 29.831 -28.155 1.00 18.69 332 HIS A O 1
ATOM 2499 N N . TYR A 1 342 ? -27.834 29.227 -26.437 1.00 18.01 333 TYR A N 1
ATOM 2500 C CA . TYR A 1 342 ? -28.901 28.848 -25.534 1.00 19.21 333 TYR A CA 1
ATOM 2501 C C . TYR A 1 342 ? -29.792 30.052 -25.232 1.00 19.93 333 TYR A C 1
ATOM 2502 O O . TYR A 1 342 ? -31.036 29.958 -25.319 1.00 20.06 333 TYR A O 1
ATOM 2511 N N . LEU A 1 343 ? -29.171 31.190 -24.903 1.00 18.71 334 LEU A N 1
ATOM 2512 C CA . LEU A 1 343 ? -29.941 32.371 -24.541 1.00 19.26 334 LEU A CA 1
ATOM 2513 C C . LEU A 1 343 ? -30.698 32.896 -25.772 1.00 20.27 334 LEU A C 1
ATOM 2514 O O . LEU A 1 343 ? -31.825 33.366 -25.662 1.00 19.88 334 LEU A O 1
ATOM 2519 N N . LEU A 1 344 ? -30.068 32.795 -26.943 1.00 20.42 335 LEU A N 1
ATOM 2520 C CA . LEU A 1 344 ? -30.757 33.172 -28.191 1.00 21.34 335 LEU A CA 1
ATOM 2521 C C . LEU A 1 344 ? -31.981 32.293 -28.473 1.00 22.01 335 LEU A C 1
ATOM 2522 O O . LEU A 1 344 ? -33.050 32.802 -28.803 1.00 23.35 335 LEU A O 1
ATOM 2527 N N . ARG A 1 345 ? -31.848 30.978 -28.331 1.00 21.39 336 ARG A N 1
ATOM 2528 C CA . ARG A 1 345 ? -32.971 30.127 -28.688 1.00 23.45 336 ARG A CA 1
ATOM 2529 C C . ARG A 1 345 ? -34.102 30.237 -27.664 1.00 24.36 336 ARG A C 1
ATOM 2530 O O . ARG A 1 345 ? -35.274 30.007 -28.002 1.00 23.15 336 ARG A O 1
ATOM 2538 N N . LEU A 1 346 ? -33.762 30.653 -26.441 1.00 22.52 337 LEU A N 1
ATOM 2539 C CA . LEU A 1 346 ? -34.794 30.918 -25.424 1.00 24.17 337 LEU A CA 1
ATOM 2540 C C . LEU A 1 346 ? -35.460 32.295 -25.586 1.00 24.14 337 LEU A C 1
ATOM 2541 O O . LEU A 1 346 ? -36.445 32.604 -24.910 1.00 25.36 337 LEU A O 1
ATOM 2546 N N . GLY A 1 347 ? -34.913 33.124 -26.467 1.00 24.62 338 GLY A N 1
ATOM 2547 C CA . GLY A 1 347 ? -35.410 34.493 -26.669 1.00 24.41 338 GLY A CA 1
ATOM 2548 C C . GLY A 1 347 ? -35.029 35.498 -25.579 1.00 24.38 338 GLY A C 1
ATOM 2549 O O . GLY A 1 347 ? -35.607 36.582 -25.520 1.00 25.18 338 GLY A O 1
ATOM 2550 N N . LEU A 1 348 ? -34.069 35.145 -24.720 1.00 21.43 339 LEU A N 1
ATOM 2551 C CA . LEU A 1 348 ? -33.634 36.018 -23.615 1.00 22.03 339 LEU A CA 1
ATOM 2552 C C . LEU A 1 348 ? -32.666 37.116 -24.067 1.00 21.25 339 LEU A C 1
ATOM 2553 O O . LEU A 1 348 ? -32.568 38.145 -23.427 1.00 23.27 339 LEU A O 1
ATOM 2558 N N . ILE A 1 349 ? -31.947 36.880 -25.159 1.00 20.59 340 ILE A N 1
ATOM 2559 C CA . ILE A 1 349 ? -31.114 37.914 -25.772 1.00 20.81 340 ILE A CA 1
ATOM 2560 C C . ILE A 1 349 ? -31.454 37.915 -27.244 1.00 22.43 340 ILE A C 1
ATOM 2561 O O . ILE A 1 349 ? -32.089 36.974 -27.736 1.00 21.43 340 ILE A O 1
ATOM 2566 N N . GLU A 1 350 ? -31.052 38.972 -27.938 1.00 23.44 341 GLU A N 1
ATOM 2567 C CA . GLU A 1 350 ? -31.285 39.062 -29.366 1.00 25.54 341 GLU A CA 1
ATOM 2568 C C . GLU A 1 350 ? -30.035 39.616 -30.010 1.00 25.40 341 GLU A C 1
ATOM 2569 O O . GLU A 1 350 ? -29.265 40.343 -29.366 1.00 24.02 341 GLU A O 1
ATOM 2575 N N . GLU A 1 351 ? -29.838 39.291 -31.281 1.00 24.52 342 GLU A N 1
ATOM 2576 C CA . GLU A 1 351 ? -28.646 39.737 -31.984 1.00 25.82 342 GLU A CA 1
ATOM 2577 C C . GLU A 1 351 ? -28.772 41.198 -32.400 1.00 26.58 342 GLU A C 1
ATOM 2578 O O . GLU A 1 351 ? -29.882 41.681 -32.644 1.00 24.55 342 GLU A O 1
ATOM 2584 N N . GLY A 1 352 ? -27.641 41.905 -32.466 1.00 25.99 343 GLY A N 1
ATOM 2585 C CA . GLY A 1 352 ? -27.627 43.297 -32.956 1.00 26.43 343 GLY A CA 1
ATOM 2586 C C . GLY A 1 352 ? -26.192 43.704 -33.262 1.00 29.24 343 GLY A C 1
ATOM 2587 O O . GLY A 1 352 ? -25.268 42.922 -33.045 1.00 28.32 343 GLY A O 1
ATOM 2588 N N . ASP A 1 353 ? -26.008 44.911 -33.776 1.00 28.56 344 ASP A N 1
ATOM 2589 C CA . ASP A 1 353 ? -24.682 45.432 -34.086 1.00 30.13 344 ASP A CA 1
ATOM 2590 C C . ASP A 1 353 ? -24.391 46.528 -33.078 1.00 29.62 344 ASP A C 1
ATOM 2591 O O . ASP A 1 353 ? -25.128 47.504 -33.004 1.00 31.96 344 ASP A O 1
ATOM 2596 N N . ILE A 1 354 ? -23.323 46.377 -32.309 1.00 26.39 345 ILE A N 1
ATOM 2597 C CA . ILE A 1 354 ? -22.969 47.351 -31.272 1.00 26.26 345 ILE A CA 1
ATOM 2598 C C . ILE A 1 354 ? -21.578 47.930 -31.551 1.00 27.02 345 ILE A C 1
ATOM 2599 O O . ILE A 1 354 ? -20.595 47.204 -31.584 1.00 23.84 345 ILE A O 1
ATOM 2604 N N . ASP A 1 355 ? -21.500 49.239 -31.755 1.00 26.09 346 ASP A N 1
ATOM 2605 C CA . ASP A 1 355 ? -20.210 49.886 -31.927 1.00 27.53 346 ASP A CA 1
ATOM 2606 C C . ASP A 1 355 ? -19.538 49.960 -30.567 1.00 26.73 346 ASP A C 1
ATOM 2607 O O . ASP A 1 355 ? -20.185 50.318 -29.572 1.00 27.02 346 ASP A O 1
ATOM 2612 N N . ILE A 1 356 ? -18.258 49.588 -30.518 1.00 25.11 347 ILE A N 1
ATOM 2613 C CA . ILE A 1 356 ? -17.517 49.528 -29.253 1.00 25.16 347 ILE A CA 1
ATOM 2614 C C . ILE A 1 356 ? -17.470 50.922 -28.610 1.00 26.08 347 ILE A C 1
ATOM 2615 O O . ILE A 1 356 ? -17.414 51.038 -27.395 1.00 25.61 347 ILE A O 1
ATOM 2620 N N . GLY A 1 357 ? -17.556 51.959 -29.446 1.00 26.49 348 GLY A N 1
ATOM 2621 C CA . GLY A 1 357 ? -17.542 53.358 -28.983 1.00 27.45 348 GLY A CA 1
ATOM 2622 C C . GLY A 1 357 ? -18.775 53.755 -28.185 1.00 28.29 348 GLY A C 1
ATOM 2623 O O . GLY A 1 357 ? -18.760 54.762 -27.464 1.00 30.79 348 GLY A O 1
ATOM 2624 N N . SER A 1 358 ? -19.842 52.970 -28.299 1.00 28.95 349 SER A N 1
ATOM 2625 C CA . SER A 1 358 ? -21.079 53.245 -27.575 1.00 30.53 349 SER A CA 1
ATOM 2626 C C . SER A 1 358 ? -21.064 52.830 -26.106 1.00 31.94 349 SER A C 1
ATOM 2627 O O . SER A 1 358 ? -21.968 53.202 -25.353 1.00 31.75 349 SER A O 1
ATOM 2630 N N . LEU A 1 359 ? -20.075 52.042 -25.689 1.00 30.75 350 LEU A N 1
ATOM 2631 C CA . LEU A 1 359 ? -20.015 51.607 -24.303 1.00 31.89 350 LEU A CA 1
ATOM 2632 C C . LEU A 1 359 ? -19.348 52.687 -23.471 1.00 33.24 350 LEU A C 1
ATOM 2633 O O . LEU A 1 359 ? -18.304 53.215 -23.851 1.00 37.07 350 LEU A O 1
ATOM 2638 N N . THR A 1 360 ? -19.946 53.013 -22.338 1.00 29.93 351 THR A N 1
ATOM 2639 C CA . THR A 1 360 ? -19.373 54.033 -21.479 1.00 31.30 351 THR A CA 1
ATOM 2640 C C . THR A 1 360 ? -19.389 53.565 -20.028 1.00 29.45 351 THR A C 1
ATOM 2641 O O . THR A 1 360 ? -20.160 52.665 -19.667 1.00 27.55 351 THR A O 1
ATOM 2645 N N . VAL A 1 361 ? -18.531 54.157 -19.204 1.00 29.47 352 VAL A N 1
ATOM 2646 C CA . VAL A 1 361 ? -18.467 53.819 -17.785 1.00 29.34 352 VAL A CA 1
ATOM 2647 C C . VAL A 1 361 ? -19.852 53.915 -17.146 1.00 29.48 352 VAL A C 1
ATOM 2648 O O . VAL A 1 361 ? -20.562 54.914 -17.322 1.00 30.47 352 VAL A O 1
ATOM 2652 N N . GLY A 1 362 ? -20.248 52.868 -16.434 1.00 27.34 353 GLY A N 1
ATOM 2653 C CA . GLY A 1 362 ? -21.592 52.809 -15.844 1.00 28.66 353 GLY A CA 1
ATOM 2654 C C . GLY A 1 362 ? -22.556 51.883 -16.572 1.00 26.73 353 GLY A C 1
ATOM 2655 O O . GLY A 1 362 ? -23.510 51.373 -15.963 1.00 26.56 353 GLY A O 1
ATOM 2656 N N . ASN A 1 363 ? -22.319 51.653 -17.862 1.00 27.05 354 ASN A N 1
ATOM 2657 C CA . ASN A 1 363 ? -23.189 50.759 -18.654 1.00 27.26 354 ASN A CA 1
ATOM 2658 C C . ASN A 1 363 ? -23.235 49.344 -18.086 1.00 26.28 354 ASN A C 1
ATOM 2659 O O . ASN A 1 363 ? -22.196 48.775 -17.721 1.00 25.17 354 ASN A O 1
ATOM 2664 N N . GLU A 1 364 ? -24.439 48.786 -18.017 1.00 25.24 355 GLU A N 1
ATOM 2665 C CA . GLU A 1 364 ? -24.634 47.417 -17.574 1.00 26.67 355 GLU A CA 1
ATOM 2666 C C . GLU A 1 364 ? -24.509 46.476 -18.770 1.00 24.07 355 GLU A C 1
ATOM 2667 O O . GLU A 1 364 ? -25.002 46.772 -19.863 1.00 24.25 355 GLU A O 1
ATOM 2673 N N . VAL A 1 365 ? -23.843 45.354 -18.560 1.00 21.25 356 VAL A N 1
ATOM 2674 C CA . VAL A 1 365 ? -23.806 44.270 -19.564 1.00 19.90 356 VAL A CA 1
ATOM 2675 C C . VAL A 1 365 ? -24.143 42.919 -18.953 1.00 19.55 356 VAL A C 1
ATOM 2676 O O . VAL A 1 365 ? -24.166 42.768 -17.725 1.00 20.45 356 VAL A O 1
ATOM 2680 N N . LEU A 1 366 ? -24.449 41.944 -19.804 1.00 20.49 357 LEU A N 1
ATOM 2681 C CA . LEU A 1 366 ? -24.478 40.540 -19.375 1.00 20.15 357 LEU A CA 1
ATOM 2682 C C . LEU A 1 366 ? -23.274 39.838 -19.963 1.00 19.25 357 LEU A C 1
ATOM 2683 O O . LEU A 1 366 ? -22.898 40.124 -21.100 1.00 19.89 357 LEU A O 1
ATOM 2688 N N . LEU A 1 367 ? -22.685 38.913 -19.205 1.00 17.83 358 LEU A N 1
ATOM 2689 C CA . LEU A 1 367 ? -21.529 38.130 -19.654 1.00 18.05 358 LEU A CA 1
ATOM 2690 C C . LEU A 1 367 ? -21.916 36.682 -19.482 1.00 18.21 358 LEU A C 1
ATOM 2691 O O . LEU A 1 367 ? -22.603 36.340 -18.493 1.00 18.33 358 LEU A O 1
ATOM 2696 N N . PHE A 1 368 ? -21.508 35.827 -20.413 1.00 17.47 359 PHE A N 1
ATOM 2697 C CA . PHE A 1 368 ? -21.950 34.438 -20.344 1.00 18.08 359 PHE A CA 1
ATOM 2698 C C . PHE A 1 368 ? -20.979 33.443 -20.971 1.00 17.86 359 PHE A C 1
ATOM 2699 O O . PHE A 1 368 ? -20.306 33.744 -21.955 1.00 17.21 359 PHE A O 1
ATOM 2707 N N . ASN A 1 369 ? -20.920 32.261 -20.358 1.00 17.27 360 ASN A N 1
ATOM 2708 C CA . ASN A 1 369 ? -20.228 31.100 -20.910 1.00 17.86 360 ASN A CA 1
ATOM 2709 C C . ASN A 1 369 ? -20.907 29.831 -20.378 1.00 17.67 360 ASN A C 1
ATOM 2710 O O . ASN A 1 369 ? -21.829 29.927 -19.559 1.00 17.01 360 ASN A O 1
ATOM 2715 N N . GLY A 1 370 ? -20.477 28.676 -20.871 1.00 17.45 361 GLY A N 1
ATOM 2716 C CA . GLY A 1 370 ? -21.125 27.403 -20.585 1.00 19.37 361 GLY A CA 1
ATOM 2717 C C . GLY A 1 370 ? -20.674 26.766 -19.286 1.00 20.54 361 GLY A C 1
ATOM 2718 O O . GLY A 1 370 ? -21.045 25.624 -18.999 1.00 21.80 361 GLY A O 1
ATOM 2719 N N . VAL A 1 371 ? -19.869 27.494 -18.507 1.00 20.40 362 VAL A N 1
ATOM 2720 C CA . VAL A 1 371 ? -19.391 26.996 -17.217 1.00 20.25 362 VAL A CA 1
ATOM 2721 C C . VAL A 1 371 ? -20.147 27.685 -16.083 1.00 19.94 362 VAL A C 1
ATOM 2722 O O . VAL A 1 371 ? -20.725 27.019 -15.203 1.00 20.18 362 VAL A O 1
ATOM 2726 N N . MET A 1 372 ? -20.181 29.024 -16.130 1.00 19.23 363 MET A N 1
ATOM 2727 C CA . MET A 1 372 ? -20.828 29.815 -15.099 1.00 19.53 363 MET A CA 1
ATOM 2728 C C . MET A 1 372 ? -22.199 30.351 -15.494 1.00 19.94 363 MET A C 1
ATOM 2729 O O . MET A 1 372 ? -22.909 30.927 -14.650 1.00 20.86 363 MET A O 1
ATOM 2734 N N . GLY A 1 373 ? -22.596 30.138 -16.750 1.00 20.00 364 GLY A N 1
ATOM 2735 C CA . GLY A 1 373 ? -23.847 30.707 -17.242 1.00 20.12 364 GLY A CA 1
ATOM 2736 C C . GLY A 1 373 ? -23.738 32.216 -17.406 1.00 20.10 364 GLY A C 1
ATOM 2737 O O . GLY A 1 373 ? -22.680 32.731 -17.777 1.00 21.28 364 GLY A O 1
ATOM 2738 N N . CYS A 1 374 ? -24.813 32.922 -17.079 1.00 20.77 365 CYS A N 1
ATOM 2739 C CA . CYS A 1 374 ? -24.906 34.352 -17.330 1.00 20.60 365 CYS A CA 1
ATOM 2740 C C . CYS A 1 374 ? -24.802 35.150 -16.038 1.00 20.06 365 CYS A C 1
ATOM 2741 O O . CYS A 1 374 ? -25.475 34.833 -15.057 1.00 19.19 365 CYS A O 1
ATOM 2744 N N . ILE A 1 375 ? -23.976 36.192 -16.051 1.00 19.34 366 ILE A N 1
ATOM 2745 C CA . ILE A 1 375 ? -23.824 37.107 -14.896 1.00 19.86 366 ILE A CA 1
ATOM 2746 C C . ILE A 1 375 ? -23.856 38.559 -15.338 1.00 20.95 366 ILE A C 1
ATOM 2747 O O . ILE A 1 375 ? -23.703 38.852 -16.523 1.00 19.96 366 ILE A O 1
ATOM 2752 N N . LYS A 1 376 ? -24.029 39.471 -14.377 1.00 21.84 367 LYS A N 1
ATOM 2753 C CA . LYS A 1 376 ? -23.977 40.890 -14.687 1.00 22.46 367 LYS A CA 1
ATOM 2754 C C . LYS A 1 376 ? -22.528 41.385 -14.708 1.00 21.68 367 LYS A C 1
ATOM 2755 O O . LYS A 1 376 ? -21.669 40.868 -14.004 1.00 21.14 367 LYS A O 1
ATOM 2761 N N . GLY A 1 377 ? -22.279 42.386 -15.538 1.00 20.67 368 GLY A N 1
ATOM 2762 C CA . GLY A 1 377 ? -21.045 43.154 -15.448 1.00 22.65 368 GLY A CA 1
ATOM 2763 C C . GLY A 1 377 ? -21.361 44.631 -15.603 1.00 23.04 368 GLY A C 1
ATOM 2764 O O . GLY A 1 377 ? -22.423 45.008 -16.115 1.00 23.38 368 GLY A O 1
ATOM 2765 N N . THR A 1 378 ? -20.443 45.476 -15.170 1.00 22.89 369 THR A N 1
ATOM 2766 C CA . THR A 1 378 ? -20.619 46.903 -15.305 1.00 22.91 369 THR A CA 1
ATOM 2767 C C . THR A 1 378 ? -19.321 47.447 -15.885 1.00 22.76 369 THR A C 1
ATOM 2768 O O . THR A 1 378 ? -18.251 47.130 -15.383 1.00 22.92 369 THR A O 1
ATOM 2772 N N . VAL A 1 379 ? -19.423 48.272 -16.928 1.00 22.91 370 VAL A N 1
ATOM 2773 C CA . VAL A 1 379 ? -18.242 48.922 -17.498 1.00 23.57 370 VAL A CA 1
ATOM 2774 C C . VAL A 1 379 ? -17.692 49.891 -16.442 1.00 25.74 370 VAL A C 1
ATOM 2775 O O . VAL A 1 379 ? -18.416 50.796 -15.968 1.00 25.92 370 VAL A O 1
ATOM 2779 N N . LYS A 1 380 ? -16.435 49.688 -16.068 1.00 25.11 371 LYS A N 1
ATOM 2780 C CA . LYS A 1 380 ? -15.807 50.456 -15.006 1.00 26.04 371 LYS A CA 1
ATOM 2781 C C . LYS A 1 380 ? -14.635 51.312 -15.479 1.00 26.64 371 LYS A C 1
ATOM 2782 O O . LYS A 1 380 ? -14.273 52.304 -14.818 1.00 26.40 371 LYS A O 1
ATOM 2788 N N . THR A 1 381 ? -14.017 50.939 -16.598 1.00 24.65 372 THR A N 1
ATOM 2789 C CA . THR A 1 381 ? -12.862 51.673 -17.089 1.00 25.28 372 THR A CA 1
ATOM 2790 C C . THR A 1 381 ? -12.614 51.356 -18.563 1.00 25.77 372 THR A C 1
ATOM 2791 O O . THR A 1 381 ? -13.129 50.360 -19.105 1.00 24.46 372 THR A O 1
ATOM 2795 N N . LYS A 1 382 ? -11.814 52.196 -19.202 1.00 25.08 373 LYS A N 1
ATOM 2796 C CA . LYS A 1 382 ? -11.412 51.954 -20.576 1.00 26.49 373 LYS A CA 1
ATOM 2797 C C . LYS A 1 382 ? -9.914 51.987 -20.675 1.00 27.25 373 LYS A C 1
ATOM 2798 O O . LYS A 1 382 ? -9.252 52.804 -20.001 1.00 27.61 373 LYS A O 1
ATOM 2804 N N . TYR A 1 383 ? -9.366 51.105 -21.513 1.00 26.43 374 TYR A N 1
ATOM 2805 C CA . TYR A 1 383 ? -7.913 50.985 -21.640 1.00 26.59 374 TYR A CA 1
ATOM 2806 C C . TYR A 1 383 ? -7.487 50.406 -22.991 1.00 27.42 374 TYR A C 1
ATOM 2807 O O . TYR A 1 383 ? -6.599 51.031 -23.619 1.00 28.02 374 TYR A O 1
#

InterPro domains:
  IPR001544 Aminotransferase class IV [PF01063] (111-366)
  IPR036038 Aminotransferase-like, PLP-dependent enzymes [SSF56752] (117-366)
  IPR043132 Branched-chain-amino-acid aminotransferase-like, C-terminal [G3DSA:3.20.10.10] (222-374)
  IPR050571 Class-IV Pyridoxal-Phosphate-Dependent Aminotransferase [PTHR42743] (55-366)

Solvent-accessible surface area: 16810 Å² total; per-residue (Å²): 142,140,22,30,2,12,4,16,1,14,2,1,7,16,1,0,32,68,9,115,102,132,167,97,20,16,23,8,9,16,103,108,0,10,21,99,34,90,86,5,124,72,40,21,107,106,133,43,35,61,19,4,73,150,108,88,155,124,69,126,12,61,90,9,40,95,50,0,41,93,21,73,74,18,135,145,19,48,122,60,114,12,31,115,130,40,108,32,8,22,82,4,0,27,22,9,3,3,9,2,19,3,4,3,0,10,6,51,22,1,1,84,127,35,182,12,128,32,111,26,53,25,81,64,6,10,52,64,0,0,35,53,26,14,132,14,154,100,75,78,113,85,15,74,118,68,0,52,132,14,11,108,80,140,75,2,47,70,0,57,2,1,0,26,91,111,14,98,45,116,24,62,31,71,86,36,121,40,77,100,124,35,139,134,42,19,79,167,37,14,0,0,0,6,0,0,51,20,0,0,22,1,4,8,134,128,27,129,70,69,36,31,0,0,6,11,83,49,57,18,96,55,49,23,56,1,38,22,34,2,56,29,58,124,49,10,54,133,7,82,94,47,4,43,35,2,0,2,94,77,104,70,53,126,76,115,40,112,32,79,118,7,0,1,0,0,7,15,132,96,18,50,0,1,5,2,3,63,7,8,0,0,10,39,63,142,58,127,152,42,63,114,64,20,6,1,3,97,50,103,4,5,2,18,6,6,4,2,10,18,0,0,30,17,21,24,8,6,85,36,10,89,7,78,27,58,71,6,74,87,45,52,91,1,3,0,1,31,6,15,34,0,0,7,53,1,20,0,87,28,102,84